Protein AF-M0DE76-F1 (afdb_monomer_lite)

Structure (mmCIF, N/CA/C/O backbone):
data_AF-M0DE76-F1
#
_entry.id   AF-M0DE76-F1
#
loop_
_atom_site.group_PDB
_atom_site.id
_atom_site.type_symbol
_atom_site.label_atom_id
_atom_site.label_alt_id
_atom_site.label_comp_id
_atom_site.label_asym_id
_atom_site.label_entity_id
_atom_site.label_seq_id
_atom_site.pdbx_PDB_ins_code
_atom_site.Cartn_x
_atom_site.Cartn_y
_atom_site.Cartn_z
_atom_site.occupancy
_atom_site.B_iso_or_equiv
_atom_site.auth_seq_id
_atom_site.auth_comp_id
_atom_site.auth_asym_id
_atom_site.auth_atom_id
_atom_site.pdbx_PDB_model_num
ATOM 1 N N . MET A 1 1 ? -19.483 -5.760 41.085 1.00 63.59 1 MET A N 1
ATOM 2 C CA . MET A 1 1 ? -19.647 -4.850 39.941 1.00 63.59 1 MET A CA 1
ATOM 3 C C . MET A 1 1 ? -20.083 -5.736 38.794 1.00 63.59 1 MET A C 1
ATOM 5 O O . MET A 1 1 ? -19.484 -6.796 38.648 1.00 63.59 1 MET A O 1
ATOM 9 N N . SER A 1 2 ? -21.190 -5.418 38.131 1.00 78.50 2 SER A N 1
ATOM 10 C CA . SER A 1 2 ? -21.625 -6.185 36.959 1.00 78.50 2 SER A CA 1
ATOM 11 C C . SER A 1 2 ? -20.796 -5.733 35.763 1.00 78.50 2 SER A C 1
ATOM 13 O O . SER A 1 2 ? -20.477 -4.549 35.675 1.00 78.50 2 SER A O 1
ATOM 15 N N . GLN A 1 3 ? -20.420 -6.664 34.893 1.00 85.94 3 GLN A N 1
ATOM 16 C CA . GLN A 1 3 ? -19.561 -6.396 33.743 1.00 85.94 3 GLN A CA 1
ATOM 17 C C . GLN A 1 3 ? -20.180 -7.007 32.491 1.00 85.94 3 GLN A C 1
ATOM 19 O O . GLN A 1 3 ? -20.765 -8.090 32.566 1.00 85.94 3 GLN A O 1
ATOM 24 N N . LEU A 1 4 ? -20.064 -6.292 31.374 1.00 88.44 4 LEU A N 1
ATOM 25 C CA . LEU A 1 4 ? -20.274 -6.830 30.036 1.00 88.44 4 LEU A CA 1
ATOM 26 C C . LEU A 1 4 ? -18.899 -7.205 29.480 1.00 88.44 4 LEU A C 1
ATOM 28 O O . LEU A 1 4 ? -17.972 -6.397 29.557 1.00 88.44 4 LEU A O 1
ATOM 32 N N . THR A 1 5 ? -18.775 -8.406 28.924 1.00 92.31 5 THR A N 1
ATOM 33 C CA . THR A 1 5 ? -17.553 -8.852 28.252 1.00 92.31 5 THR A CA 1
ATOM 34 C C . THR A 1 5 ? -17.901 -9.315 26.850 1.00 92.31 5 THR A C 1
ATOM 36 O O . THR A 1 5 ? -18.816 -10.120 26.678 1.00 92.31 5 THR A O 1
ATOM 39 N N . VAL A 1 6 ? -17.168 -8.799 25.872 1.00 92.44 6 VAL A N 1
ATOM 40 C CA . VAL A 1 6 ? -17.216 -9.218 24.471 1.00 92.44 6 VAL A CA 1
ATOM 41 C C . VAL A 1 6 ? -15.823 -9.704 24.101 1.00 92.44 6 VAL A C 1
ATOM 43 O O . VAL A 1 6 ? -14.844 -9.096 24.524 1.00 92.44 6 VAL A O 1
ATOM 46 N N . ALA A 1 7 ? -15.734 -10.797 23.353 1.00 93.31 7 ALA A N 1
ATOM 47 C CA . ALA A 1 7 ? -14.469 -11.343 22.883 1.00 93.31 7 ALA A CA 1
ATOM 48 C C . ALA A 1 7 ? -14.562 -11.669 21.390 1.00 93.31 7 ALA A C 1
ATOM 50 O O . ALA A 1 7 ? -15.626 -12.072 20.914 1.00 93.31 7 ALA A O 1
ATOM 51 N N . VAL A 1 8 ? -13.457 -11.485 20.672 1.00 93.81 8 VAL A N 1
ATOM 52 C CA . VAL A 1 8 ? -13.291 -11.882 19.270 1.00 93.81 8 VAL A CA 1
ATOM 53 C C . VAL A 1 8 ? -12.064 -12.780 19.179 1.00 93.81 8 VAL A C 1
ATOM 55 O O . VAL A 1 8 ? -11.014 -12.443 19.724 1.00 93.81 8 VAL A O 1
ATOM 58 N N . SER A 1 9 ? -12.211 -13.928 18.521 1.00 94.94 9 SER A N 1
ATOM 59 C CA . SER A 1 9 ? -11.120 -14.876 18.298 1.00 94.94 9 SER A CA 1
ATOM 60 C C . SER A 1 9 ? -10.177 -14.403 17.192 1.00 94.94 9 SER A C 1
ATOM 62 O O . SER A 1 9 ? -10.543 -13.564 16.367 1.00 94.94 9 SER A O 1
ATOM 64 N N . GLU A 1 10 ? -8.995 -15.011 17.121 1.00 94.38 10 GLU A N 1
ATOM 65 C CA . GLU A 1 10 ? -8.059 -14.834 16.002 1.00 94.38 10 GLU A CA 1
ATOM 66 C C . GLU A 1 10 ? -8.727 -15.053 14.632 1.00 94.38 10 GLU A C 1
ATOM 68 O O . GLU A 1 10 ? -8.583 -14.224 13.736 1.00 94.38 10 GLU A O 1
ATOM 73 N N . ASP A 1 11 ? -9.536 -16.109 14.488 1.00 94.44 11 ASP A N 1
ATOM 74 C CA . ASP A 1 11 ? -10.299 -16.375 13.258 1.00 94.44 11 ASP A CA 1
ATOM 75 C C . ASP A 1 11 ? -11.196 -15.185 12.868 1.00 94.44 11 ASP A C 1
ATOM 77 O O . ASP A 1 11 ? -11.223 -14.773 11.711 1.00 94.44 11 ASP A O 1
ATOM 81 N N . GLY A 1 12 ? -11.893 -14.585 13.841 1.00 91.94 12 GLY A N 1
ATOM 82 C CA . GLY A 1 12 ? -12.756 -13.429 13.593 1.00 91.94 12 GLY A CA 1
ATOM 83 C C . GLY A 1 12 ? -11.974 -12.175 13.195 1.00 91.94 12 GLY A C 1
ATOM 84 O O . GLY A 1 12 ? -12.477 -11.354 12.433 1.00 91.94 12 GLY A O 1
ATOM 85 N N . LEU A 1 13 ? -10.734 -12.023 13.668 1.00 91.75 13 LEU A N 1
ATOM 86 C CA . LEU A 1 13 ? -9.846 -10.944 13.228 1.00 91.75 13 LEU A CA 1
ATOM 87 C C . LEU A 1 13 ? -9.289 -11.190 11.826 1.00 91.75 13 LEU A C 1
ATOM 89 O O . LEU A 1 13 ? -9.173 -10.242 11.054 1.00 91.75 13 LEU A O 1
ATOM 93 N N . ASN A 1 14 ? -9.009 -12.440 11.462 1.00 93.81 14 ASN A N 1
ATOM 94 C CA . ASN A 1 14 ? -8.607 -12.786 10.099 1.00 93.81 14 ASN A CA 1
ATOM 95 C C . ASN A 1 14 ? -9.757 -12.586 9.092 1.00 93.81 14 ASN A C 1
ATOM 97 O O . ASN A 1 14 ? -9.517 -12.123 7.981 1.00 93.81 14 ASN A O 1
ATOM 101 N N . GLU A 1 15 ? -11.017 -12.809 9.486 1.00 91.75 15 GLU A N 1
ATOM 102 C CA . GLU A 1 15 ? -12.180 -12.414 8.670 1.00 91.75 15 GLU A CA 1
ATOM 103 C C . GLU A 1 15 ? -12.245 -10.887 8.460 1.00 91.75 15 GLU A C 1
ATOM 105 O O . GLU A 1 15 ? -12.588 -10.417 7.374 1.00 91.75 15 GLU A O 1
ATOM 110 N N . GLN A 1 16 ? -11.873 -10.094 9.472 1.00 88.38 16 GLN A N 1
ATOM 111 C CA . GLN A 1 16 ? -11.772 -8.634 9.340 1.00 88.38 16 GLN A CA 1
ATOM 112 C C . GLN A 1 16 ? -10.608 -8.218 8.436 1.00 88.38 16 GLN A C 1
ATOM 114 O O . GLN A 1 16 ? -10.772 -7.307 7.627 1.00 88.38 16 GLN A O 1
ATOM 119 N N . LEU A 1 17 ? -9.455 -8.889 8.529 1.00 91.44 17 LEU A N 1
ATOM 120 C CA . LEU A 1 17 ? -8.331 -8.677 7.615 1.00 91.44 17 LEU A CA 1
ATOM 121 C C . LEU A 1 17 ? -8.748 -8.952 6.164 1.00 91.44 17 LEU A C 1
ATOM 123 O O . LEU A 1 17 ? -8.480 -8.132 5.289 1.00 91.44 17 LEU A O 1
ATOM 127 N N . GLN A 1 18 ? -9.472 -10.044 5.913 1.00 91.75 18 GLN A N 1
ATOM 128 C CA . GLN A 1 18 ? -9.993 -10.340 4.581 1.00 91.75 18 GLN A CA 1
ATOM 129 C C . GLN A 1 18 ? -10.916 -9.218 4.077 1.00 91.75 18 GLN A C 1
ATOM 131 O O . GLN A 1 18 ? -10.821 -8.798 2.925 1.00 91.75 18 GLN A O 1
ATOM 136 N N . ALA A 1 19 ? -11.774 -8.673 4.944 1.00 88.31 19 ALA A N 1
ATOM 137 C CA . ALA A 1 19 ? -12.591 -7.521 4.582 1.00 88.31 19 ALA A CA 1
ATOM 138 C C . ALA A 1 19 ? -11.736 -6.282 4.251 1.00 88.31 19 ALA A C 1
ATOM 140 O O . ALA A 1 19 ? -12.080 -5.554 3.322 1.00 88.31 19 ALA A O 1
ATOM 141 N N . VAL A 1 20 ? -10.621 -6.037 4.953 1.00 87.94 20 VAL A N 1
ATOM 142 C CA . VAL A 1 20 ? -9.667 -4.970 4.585 1.00 87.94 20 VAL A CA 1
ATOM 143 C C . VAL A 1 20 ? -9.105 -5.218 3.187 1.00 87.94 20 VAL A C 1
ATOM 145 O O . VAL A 1 20 ? -9.151 -4.321 2.348 1.00 87.94 20 VAL A O 1
ATOM 148 N N . GLN A 1 21 ? -8.637 -6.433 2.907 1.00 91.25 21 GLN A N 1
ATOM 149 C CA . GLN A 1 21 ? -8.039 -6.795 1.617 1.00 91.25 21 GLN A CA 1
ATOM 150 C C . GLN A 1 21 ? -8.993 -6.594 0.445 1.00 91.25 21 GLN A C 1
ATOM 152 O O . GLN A 1 21 ? -8.608 -6.049 -0.585 1.00 91.25 21 GLN A O 1
ATOM 157 N N . GLU A 1 22 ? -10.258 -6.974 0.617 1.00 89.12 22 GLU A N 1
ATOM 158 C CA . GLU A 1 22 ? -11.284 -6.829 -0.416 1.00 89.12 22 GLU A CA 1
ATOM 159 C C . GLU A 1 22 ? -11.685 -5.364 -0.674 1.00 89.12 22 GLU A C 1
ATOM 161 O O . GLU A 1 22 ? -12.251 -5.064 -1.728 1.00 89.12 22 GLU A O 1
ATOM 166 N N . ASN A 1 23 ? -11.412 -4.452 0.268 1.00 85.19 23 ASN A N 1
ATOM 167 C CA . ASN A 1 23 ? -11.789 -3.037 0.172 1.00 85.19 23 ASN A CA 1
ATOM 168 C C . ASN A 1 23 ? -10.611 -2.094 -0.122 1.00 85.19 23 ASN A C 1
ATOM 170 O O . ASN A 1 23 ? -10.848 -0.958 -0.538 1.00 85.19 23 ASN A O 1
ATOM 174 N N . VAL A 1 24 ? -9.363 -2.537 0.056 1.00 83.75 24 VAL A N 1
ATOM 175 C CA . VAL A 1 24 ? -8.176 -1.766 -0.332 1.00 83.75 24 VAL A CA 1
ATOM 176 C C . VAL A 1 24 ? -7.942 -1.921 -1.830 1.00 83.75 24 VAL A C 1
ATOM 178 O O . VAL A 1 24 ? -7.468 -2.949 -2.309 1.00 83.75 24 VAL A O 1
ATOM 181 N N . ALA A 1 25 ? -8.248 -0.860 -2.568 1.00 81.19 25 ALA A N 1
ATOM 182 C CA . ALA A 1 25 ? -7.862 -0.700 -3.961 1.00 81.19 25 ALA A CA 1
ATOM 183 C C . ALA A 1 25 ? -7.353 0.728 -4.151 1.00 81.19 25 ALA A C 1
ATOM 185 O O . ALA A 1 25 ? -8.132 1.683 -4.097 1.00 81.19 25 ALA A O 1
ATOM 186 N N . VAL A 1 26 ? -6.041 0.871 -4.337 1.00 85.50 26 VAL A N 1
ATOM 187 C CA . VAL A 1 26 ? -5.404 2.176 -4.541 1.00 85.50 26 VAL A CA 1
ATOM 188 C C . VAL A 1 26 ? -4.953 2.272 -5.985 1.00 85.50 26 VAL A C 1
ATOM 190 O O . VAL A 1 26 ? -4.200 1.430 -6.462 1.00 85.50 26 VAL A O 1
ATOM 193 N N . GLU A 1 27 ? -5.403 3.310 -6.674 1.00 89.06 27 GLU A N 1
ATOM 194 C CA . GLU A 1 27 ? -4.916 3.662 -8.003 1.00 89.06 27 GLU A CA 1
ATOM 195 C C . GLU A 1 27 ? -4.052 4.916 -7.875 1.00 89.06 27 GLU A C 1
ATOM 197 O O . GLU A 1 27 ? -4.484 5.934 -7.327 1.00 89.06 27 GLU A O 1
ATOM 202 N N . ILE A 1 28 ? -2.817 4.828 -8.357 1.00 86.38 28 ILE A N 1
ATOM 203 C CA . ILE A 1 28 ? -1.834 5.905 -8.321 1.00 86.38 28 ILE A CA 1
ATOM 204 C C . ILE A 1 28 ? -1.387 6.152 -9.754 1.00 86.38 28 ILE A C 1
ATOM 206 O O . ILE A 1 28 ? -0.833 5.276 -10.413 1.00 86.38 28 ILE A O 1
ATOM 210 N N . GLU A 1 29 ? -1.621 7.362 -10.236 1.00 90.56 29 GLU A N 1
ATOM 211 C CA . GLU A 1 29 ? -1.189 7.795 -11.557 1.00 90.56 29 GLU A CA 1
ATOM 212 C C . GLU A 1 29 ? -0.432 9.111 -11.453 1.00 90.56 29 GLU A C 1
ATOM 214 O O . GLU A 1 29 ? -0.721 9.961 -10.604 1.00 90.56 29 GLU A O 1
ATOM 219 N N . GLY A 1 30 ? 0.537 9.292 -12.339 1.00 89.44 30 GLY A N 1
ATOM 220 C CA . GLY A 1 30 ? 1.350 10.490 -12.323 1.00 89.44 30 GLY A CA 1
ATOM 221 C C . GLY A 1 30 ? 2.278 10.595 -13.513 1.00 89.44 30 GLY A C 1
ATOM 222 O O . GLY A 1 30 ? 2.306 9.751 -14.411 1.00 89.44 30 GLY A O 1
ATOM 223 N N . THR A 1 31 ? 3.026 11.689 -13.520 1.00 89.69 31 THR A N 1
ATOM 224 C CA . THR A 1 31 ? 4.042 11.961 -14.529 1.00 89.69 31 THR A CA 1
ATOM 225 C C . THR A 1 31 ? 5.247 12.601 -13.868 1.00 89.69 31 THR A C 1
ATOM 227 O O . THR A 1 31 ? 5.083 13.576 -13.132 1.00 89.69 31 THR A O 1
ATOM 230 N N . PHE A 1 32 ? 6.438 12.127 -14.199 1.00 86.75 32 PHE A N 1
ATOM 231 C CA . PHE A 1 32 ? 7.701 12.750 -13.824 1.00 86.75 32 PHE A CA 1
ATOM 232 C C . PHE A 1 32 ? 8.638 12.770 -15.031 1.00 86.75 32 PHE A C 1
ATOM 234 O O . PHE A 1 32 ? 8.417 12.090 -16.032 1.00 86.75 32 PHE A O 1
ATOM 241 N N . GLY A 1 33 ? 9.675 13.590 -14.974 1.00 80.50 33 GLY A N 1
ATOM 242 C CA . GLY A 1 33 ? 10.629 13.697 -16.067 1.00 80.50 33 GLY A CA 1
ATOM 243 C C . GLY A 1 33 ? 11.636 14.799 -15.816 1.00 80.50 33 GLY A C 1
ATOM 244 O O . GLY A 1 33 ? 11.318 15.820 -15.200 1.00 80.50 33 GLY A O 1
ATOM 245 N N . GLU A 1 34 ? 12.844 14.593 -16.319 1.00 72.38 34 GLU A N 1
ATOM 246 C CA . GLU A 1 34 ? 13.904 15.586 -16.304 1.00 72.38 34 GLU A CA 1
ATOM 247 C C . GLU A 1 34 ? 14.633 15.585 -17.651 1.00 72.38 34 GLU A C 1
ATOM 249 O O . GLU A 1 34 ? 14.848 14.549 -18.279 1.00 72.38 34 GLU A O 1
ATOM 254 N N . GLY A 1 35 ? 14.996 16.776 -18.135 1.00 76.25 35 GLY A N 1
ATOM 255 C CA . GLY A 1 35 ? 15.774 16.914 -19.365 1.00 76.25 35 GLY A CA 1
ATOM 256 C C . GLY A 1 35 ? 15.068 16.371 -20.616 1.00 76.25 35 GLY A C 1
ATOM 257 O O . GLY A 1 35 ? 14.159 17.020 -21.129 1.00 76.25 35 GLY A O 1
ATOM 258 N N . GLY A 1 36 ? 15.574 15.246 -21.140 1.00 78.44 36 GLY A N 1
ATOM 259 C CA . GLY A 1 36 ? 15.209 14.631 -22.427 1.00 78.44 36 GLY A CA 1
ATOM 260 C C . GLY A 1 36 ? 14.288 13.413 -22.322 1.00 78.44 36 GLY A C 1
ATOM 261 O O . GLY A 1 36 ? 14.233 12.611 -23.255 1.00 78.44 36 GLY A O 1
ATOM 262 N N . PHE A 1 37 ? 13.595 13.227 -21.196 1.00 84.88 37 PHE A N 1
ATOM 263 C CA . PHE A 1 37 ? 12.578 12.188 -21.068 1.00 84.88 37 PHE A CA 1
ATOM 264 C C . PHE A 1 37 ? 11.366 12.637 -20.248 1.00 84.88 37 PHE A C 1
ATOM 266 O O . PHE A 1 37 ? 11.440 13.530 -19.405 1.00 84.88 37 PHE A O 1
ATOM 273 N N . GLU A 1 38 ? 10.245 11.966 -20.487 1.00 89.62 38 GLU A N 1
ATOM 274 C CA . GLU A 1 38 ? 9.011 12.057 -19.712 1.00 89.62 38 GLU A CA 1
ATOM 275 C C . GLU A 1 38 ? 8.518 10.634 -19.440 1.00 89.62 38 GLU A C 1
ATOM 277 O O . GLU A 1 38 ? 8.471 9.799 -20.347 1.00 89.62 38 GLU A O 1
ATOM 282 N N . VAL A 1 39 ? 8.148 10.356 -18.195 1.00 89.38 39 VAL A N 1
ATOM 283 C CA . VAL A 1 39 ? 7.540 9.096 -17.777 1.00 89.38 39 VAL A CA 1
ATOM 284 C C . VAL A 1 39 ? 6.154 9.382 -17.235 1.00 89.38 39 VAL A C 1
ATOM 286 O O . VAL A 1 39 ? 6.003 10.127 -16.270 1.00 89.38 39 VAL A O 1
ATOM 289 N N . ALA A 1 40 ? 5.144 8.763 -17.833 1.00 92.31 40 ALA A N 1
ATOM 290 C CA . ALA A 1 40 ? 3.829 8.632 -17.225 1.00 92.31 40 ALA A CA 1
ATOM 291 C C . ALA A 1 40 ? 3.711 7.250 -16.584 1.00 92.31 40 ALA A C 1
ATOM 293 O O . ALA A 1 40 ? 4.177 6.265 -17.157 1.00 92.31 40 ALA A O 1
ATOM 294 N N . TYR A 1 41 ? 3.089 7.167 -15.415 1.00 90.88 41 TYR A N 1
ATOM 295 C CA . TYR A 1 41 ? 2.905 5.908 -14.707 1.00 90.88 41 TYR A CA 1
ATOM 296 C C . TYR A 1 41 ? 1.459 5.706 -14.256 1.00 90.88 41 TYR A C 1
ATOM 298 O O . TYR A 1 41 ? 0.743 6.663 -13.966 1.00 90.88 41 TYR A O 1
ATOM 306 N N . GLU A 1 42 ? 1.055 4.440 -14.204 1.00 92.44 42 GLU A N 1
ATOM 307 C CA . GLU A 1 42 ? -0.230 3.955 -13.698 1.00 92.44 42 GLU A CA 1
ATOM 308 C C . GLU A 1 42 ? 0.061 2.714 -12.844 1.00 92.44 42 GLU A C 1
ATOM 310 O O . GLU A 1 42 ? 0.555 1.704 -13.357 1.00 92.44 42 GLU A O 1
ATOM 315 N N . LEU A 1 43 ? -0.215 2.812 -11.546 1.00 88.81 43 LEU A N 1
ATOM 316 C CA . LEU A 1 43 ? -0.028 1.759 -10.556 1.00 88.81 43 LEU A CA 1
ATOM 317 C C . LEU A 1 43 ? -1.368 1.449 -9.888 1.00 88.81 43 LEU A C 1
ATOM 319 O O . LEU A 1 43 ? -1.963 2.320 -9.256 1.00 88.81 43 LEU A O 1
ATOM 323 N N . GLY A 1 44 ? -1.831 0.211 -9.994 1.00 90.12 44 GLY A N 1
ATOM 324 C CA . GLY A 1 44 ? -2.884 -0.320 -9.136 1.00 90.12 44 GLY A CA 1
ATOM 325 C C . GLY A 1 44 ? -2.263 -1.094 -7.985 1.00 90.12 44 GLY A C 1
ATOM 326 O O . GLY A 1 44 ? -1.285 -1.808 -8.183 1.00 90.12 44 GLY A O 1
ATOM 327 N N . VAL A 1 45 ? -2.822 -0.963 -6.790 1.00 88.25 45 VAL A N 1
ATOM 328 C CA . VAL A 1 45 ? -2.407 -1.700 -5.597 1.00 88.25 45 VAL A CA 1
ATOM 329 C C . VAL A 1 45 ? -3.609 -2.433 -5.033 1.00 88.25 45 VAL A C 1
ATOM 331 O O . VAL A 1 45 ? -4.662 -1.832 -4.801 1.00 88.25 45 VAL A O 1
ATOM 334 N N . ARG A 1 46 ? -3.421 -3.723 -4.767 1.00 90.31 46 ARG A N 1
ATOM 335 C CA . ARG A 1 46 ? -4.343 -4.549 -3.989 1.00 90.31 46 ARG A CA 1
ATOM 336 C C . ARG A 1 46 ? -3.568 -5.328 -2.936 1.00 90.31 46 ARG A C 1
ATOM 338 O O . ARG A 1 46 ? -2.355 -5.492 -3.054 1.00 90.31 46 ARG A O 1
ATOM 345 N N . LEU A 1 47 ? -4.281 -5.813 -1.933 1.00 91.00 47 LEU A N 1
ATOM 346 C CA . LEU A 1 47 ? -3.705 -6.645 -0.886 1.00 91.00 47 LEU A CA 1
ATOM 347 C C . LEU A 1 47 ? -4.105 -8.098 -1.095 1.00 91.00 47 LEU A C 1
ATOM 349 O O . LEU A 1 47 ? -5.257 -8.375 -1.435 1.00 91.00 47 LEU A O 1
ATOM 353 N N . GLU A 1 48 ? -3.174 -9.009 -0.861 1.00 91.00 48 GLU A N 1
ATOM 354 C CA . GLU A 1 48 ? -3.405 -10.450 -0.890 1.00 91.00 48 GLU A CA 1
ATOM 355 C C . GLU A 1 48 ? -2.719 -11.132 0.297 1.00 91.00 48 GLU A C 1
ATOM 357 O O . GLU A 1 48 ? -1.916 -10.531 1.003 1.00 91.00 48 GLU A O 1
ATOM 362 N N . GLU A 1 49 ? -3.081 -12.393 0.524 1.00 92.19 49 GLU A N 1
ATOM 363 C CA . GLU A 1 49 ? -2.496 -13.249 1.565 1.00 92.19 49 GLU A CA 1
ATOM 364 C C . GLU A 1 49 ? -2.554 -12.632 2.968 1.00 92.19 49 GLU A C 1
ATOM 366 O O . GLU A 1 49 ? -3.585 -12.085 3.321 1.00 92.19 49 GLU A O 1
ATOM 371 N N . GLY A 1 50 ? -1.541 -12.778 3.811 1.00 91.88 50 GLY A N 1
ATOM 372 C CA . GLY A 1 50 ? -1.496 -12.171 5.136 1.00 91.88 50 GLY A CA 1
ATOM 373 C C . GLY A 1 50 ? -2.359 -12.819 6.216 1.00 91.88 50 GLY A C 1
ATOM 374 O O . GLY A 1 50 ? -3.442 -13.363 5.985 1.00 91.88 50 GLY A O 1
ATOM 375 N N . THR A 1 51 ? -1.865 -12.735 7.448 1.00 94.69 51 THR A N 1
ATOM 376 C CA . THR A 1 51 ? -2.560 -13.244 8.633 1.00 94.69 51 THR A CA 1
ATOM 377 C C . THR A 1 51 ? -2.352 -12.334 9.832 1.00 94.69 51 THR A C 1
ATOM 379 O O . THR A 1 51 ? -1.312 -11.694 9.975 1.00 94.69 51 THR A O 1
ATOM 382 N N . VAL A 1 52 ? -3.358 -12.274 10.704 1.00 93.88 52 VAL A N 1
ATOM 383 C CA . VAL A 1 52 ? -3.233 -11.672 12.033 1.00 93.88 52 VAL A CA 1
ATOM 384 C C . VAL A 1 52 ? -3.039 -12.788 13.053 1.00 93.88 52 VAL A C 1
ATOM 386 O O . VAL A 1 52 ? -3.930 -13.624 13.211 1.00 93.88 52 VAL A O 1
ATOM 389 N N . GLU A 1 53 ? -1.914 -12.770 13.769 1.00 95.38 53 GLU A N 1
ATOM 390 C CA . GLU A 1 53 ? -1.651 -13.640 14.919 1.00 95.38 53 GLU A CA 1
ATOM 391 C C . GLU A 1 53 ? -1.809 -12.855 16.228 1.00 95.38 53 GLU A C 1
ATOM 393 O O . GLU A 1 53 ? -1.266 -11.757 16.419 1.00 95.38 53 GLU A O 1
ATOM 398 N N . LEU A 1 54 ? -2.551 -13.436 17.166 1.00 93.94 54 LEU A N 1
ATOM 399 C CA . LEU A 1 54 ? -2.740 -12.882 18.495 1.00 93.94 54 LEU A CA 1
ATOM 400 C C . LEU A 1 54 ? -1.537 -13.166 19.395 1.00 93.94 54 LEU A C 1
ATOM 402 O O . LEU A 1 54 ? -1.069 -14.295 19.564 1.00 93.94 54 LEU A O 1
ATOM 406 N N . ARG A 1 55 ? -1.039 -12.113 20.041 1.00 93.62 55 ARG A N 1
ATOM 407 C CA . ARG A 1 55 ? 0.000 -12.196 21.066 1.00 93.62 55 ARG A CA 1
ATOM 408 C C . ARG A 1 55 ? -0.484 -11.517 22.339 1.00 93.62 55 ARG A C 1
ATOM 410 O O . ARG A 1 55 ? -1.255 -10.563 22.280 1.00 93.62 55 ARG A O 1
ATOM 417 N N . PRO A 1 56 ? 0.066 -11.893 23.505 1.00 92.88 56 PRO A N 1
ATOM 418 C CA . PRO A 1 56 ? -0.145 -11.114 24.714 1.00 92.88 56 PRO A CA 1
ATOM 419 C C . PRO A 1 56 ? 0.176 -9.629 24.471 1.00 92.88 56 PRO A C 1
ATOM 421 O O . PRO A 1 56 ? 1.305 -9.286 24.104 1.00 92.88 56 PRO A O 1
ATOM 424 N N . ASP A 1 57 ? -0.838 -8.786 24.674 1.00 88.38 57 ASP A N 1
ATOM 425 C CA . ASP A 1 57 ? -0.834 -7.323 24.538 1.00 88.38 57 ASP A CA 1
ATOM 426 C C . ASP A 1 57 ? -0.724 -6.737 23.110 1.00 88.38 57 ASP A C 1
ATOM 428 O O . ASP A 1 57 ? -0.650 -5.512 22.983 1.00 88.38 57 ASP A O 1
ATOM 432 N N . ARG A 1 58 ? -0.704 -7.543 22.035 1.00 89.25 58 ARG A N 1
ATOM 433 C CA . ARG A 1 58 ? -0.575 -7.026 20.654 1.00 89.25 58 ARG A CA 1
ATOM 434 C C . ARG A 1 58 ? -1.073 -7.996 19.580 1.00 89.25 58 ARG A C 1
ATOM 436 O O . ARG A 1 58 ? -1.341 -9.158 19.859 1.00 89.25 58 ARG A O 1
ATOM 443 N N . PHE A 1 59 ? -1.092 -7.521 18.342 1.00 92.44 59 PHE A N 1
ATOM 444 C CA . PHE A 1 59 ? -1.323 -8.340 17.156 1.00 92.44 59 PHE A CA 1
ATOM 445 C C . PHE A 1 59 ? -0.090 -8.256 16.263 1.00 92.44 59 PHE A C 1
ATOM 447 O O . PHE A 1 59 ? 0.464 -7.167 16.090 1.00 92.44 59 PHE A O 1
ATOM 454 N N . ASP A 1 60 ? 0.317 -9.387 15.709 1.00 94.25 60 ASP A N 1
ATOM 455 C CA . ASP A 1 60 ? 1.335 -9.448 14.669 1.00 94.25 60 ASP A CA 1
ATOM 456 C C . ASP A 1 60 ? 0.579 -9.635 13.330 1.00 94.25 60 ASP A C 1
ATOM 458 O O . ASP A 1 60 ? -0.262 -10.524 13.215 1.00 94.25 60 ASP A O 1
ATOM 462 N N . LEU A 1 61 ? 0.780 -8.731 12.368 1.00 93.69 61 LEU A N 1
ATOM 463 C CA . LEU A 1 61 ? 0.326 -8.875 10.983 1.00 93.69 61 LEU A CA 1
ATOM 464 C C . LEU A 1 61 ? 1.528 -9.347 10.177 1.00 93.69 61 LEU A C 1
ATOM 466 O O . LEU A 1 61 ? 2.480 -8.581 10.014 1.00 93.69 61 LEU A O 1
ATOM 470 N N . ASP A 1 62 ? 1.455 -10.574 9.684 1.00 91.62 62 ASP A N 1
ATOM 471 C CA . ASP A 1 62 ? 2.540 -11.232 8.964 1.00 91.62 62 ASP A CA 1
ATOM 472 C C . ASP A 1 62 ? 2.103 -11.570 7.533 1.00 91.62 62 ASP A C 1
ATOM 474 O O . ASP A 1 62 ? 0.926 -11.862 7.301 1.00 91.62 62 ASP A O 1
ATOM 478 N N . GLU A 1 63 ? 3.062 -11.568 6.599 1.00 86.50 63 GLU A N 1
ATOM 479 C CA . GLU A 1 63 ? 2.917 -12.060 5.217 1.00 86.50 63 GLU A CA 1
ATOM 480 C C . GLU A 1 63 ? 1.814 -11.353 4.398 1.00 86.50 63 GLU A C 1
ATOM 482 O O . GLU A 1 63 ? 1.183 -11.973 3.543 1.00 86.50 63 GLU A O 1
ATOM 487 N N . LEU A 1 64 ? 1.512 -10.072 4.671 1.00 92.12 64 LEU A N 1
ATOM 488 C CA . LEU A 1 64 ? 0.534 -9.331 3.868 1.00 92.12 64 LEU A CA 1
ATOM 489 C C . LEU A 1 64 ? 1.173 -8.889 2.551 1.00 92.12 64 LEU A C 1
ATOM 491 O O . LEU A 1 64 ? 1.958 -7.936 2.521 1.00 92.12 64 LEU A O 1
ATOM 495 N N . ASP A 1 65 ? 0.776 -9.534 1.463 1.00 90.81 65 ASP A N 1
ATOM 496 C CA . ASP A 1 65 ? 1.266 -9.214 0.134 1.00 90.81 65 ASP A CA 1
ATOM 497 C C . ASP A 1 65 ? 0.598 -7.949 -0.397 1.00 90.81 65 ASP A C 1
ATOM 499 O O . ASP A 1 65 ? -0.625 -7.783 -0.411 1.00 90.81 65 ASP A O 1
ATOM 503 N N . VAL A 1 66 ? 1.426 -7.048 -0.902 1.00 88.81 66 VAL A N 1
ATOM 504 C CA . VAL A 1 66 ? 1.026 -5.875 -1.662 1.00 88.81 66 VAL A CA 1
ATOM 505 C C . VAL A 1 66 ? 1.303 -6.177 -3.122 1.00 88.81 66 VAL A C 1
ATOM 507 O O . VAL A 1 66 ? 2.448 -6.151 -3.584 1.00 88.81 66 VAL A O 1
ATOM 510 N N . VAL A 1 67 ? 0.234 -6.451 -3.861 1.00 88.50 67 VAL A N 1
ATOM 511 C CA . VAL A 1 67 ? 0.334 -6.806 -5.270 1.00 88.50 67 VAL A CA 1
ATOM 512 C C . VAL A 1 67 ? 0.029 -5.594 -6.126 1.00 88.50 67 VAL A C 1
ATOM 514 O O . VAL A 1 67 ? -1.037 -4.977 -6.019 1.00 88.50 67 VAL A O 1
ATOM 517 N N . TYR A 1 68 ? 0.961 -5.291 -7.025 1.00 86.88 68 TYR A N 1
ATOM 518 C CA . TYR A 1 68 ? 0.839 -4.170 -7.937 1.00 86.88 68 TYR A CA 1
ATOM 519 C C . TYR A 1 68 ? 0.292 -4.643 -9.291 1.00 86.88 68 TYR A C 1
ATOM 521 O O . TYR A 1 68 ? 0.934 -5.420 -10.006 1.00 86.88 68 TYR A O 1
ATOM 529 N N . ASP A 1 69 ? -0.914 -4.198 -9.641 1.00 87.69 69 ASP A N 1
ATOM 530 C CA . ASP A 1 69 ? -1.569 -4.480 -10.922 1.00 87.69 69 ASP A CA 1
ATOM 531 C C . ASP A 1 69 ? -2.679 -3.442 -11.222 1.00 87.69 69 ASP A C 1
ATOM 533 O O . ASP A 1 69 ? -3.641 -3.357 -10.455 1.00 87.69 69 ASP A O 1
ATOM 537 N N . PRO A 1 70 ? -2.601 -2.663 -12.324 1.00 90.56 70 PRO A N 1
ATOM 538 C CA . PRO A 1 70 ? -1.520 -2.642 -13.314 1.00 90.56 70 PRO A CA 1
ATOM 539 C C . PRO A 1 70 ? -0.233 -2.008 -12.773 1.00 90.56 70 PRO A C 1
ATOM 541 O O . PRO A 1 70 ? -0.272 -1.219 -11.839 1.00 90.56 70 PRO A O 1
ATOM 544 N N . VAL A 1 71 ? 0.909 -2.311 -13.398 1.00 89.31 71 VAL A N 1
ATOM 545 C CA . VAL A 1 71 ? 2.155 -1.540 -13.242 1.00 89.31 71 VAL A CA 1
ATOM 546 C C . VAL A 1 71 ? 2.615 -1.122 -14.621 1.00 89.31 71 VAL A C 1
ATOM 548 O O . VAL A 1 71 ? 3.236 -1.905 -15.342 1.00 89.31 71 VAL A O 1
ATOM 551 N N . ARG A 1 72 ? 2.270 0.097 -15.023 1.00 92.12 72 ARG A N 1
ATOM 552 C CA . ARG A 1 72 ? 2.590 0.606 -16.354 1.00 92.12 72 ARG A CA 1
ATOM 553 C C . ARG A 1 72 ? 3.421 1.862 -16.272 1.00 92.12 72 ARG A C 1
ATOM 555 O O . ARG A 1 72 ? 3.068 2.795 -15.563 1.00 92.12 72 ARG A O 1
ATOM 562 N N . PHE A 1 73 ? 4.464 1.892 -17.088 1.00 89.81 73 PHE A N 1
ATOM 563 C CA . PHE A 1 73 ? 5.275 3.073 -17.332 1.00 89.81 73 PHE A CA 1
ATOM 564 C C . PHE A 1 73 ? 5.274 3.367 -18.828 1.00 89.81 73 PHE A C 1
ATOM 566 O O . PHE A 1 73 ? 5.780 2.578 -19.625 1.00 89.81 73 PHE A O 1
ATOM 573 N N . GLU A 1 74 ? 4.699 4.492 -19.229 1.00 92.31 74 GLU A N 1
ATOM 574 C CA . GLU A 1 74 ? 4.877 5.037 -20.567 1.00 92.31 74 GLU A CA 1
ATOM 575 C C . GLU A 1 74 ? 6.088 5.965 -20.547 1.00 92.31 74 GLU A C 1
ATOM 577 O O . GLU A 1 74 ? 6.041 7.045 -19.964 1.00 92.31 74 GLU A O 1
ATOM 582 N N . VAL A 1 75 ? 7.169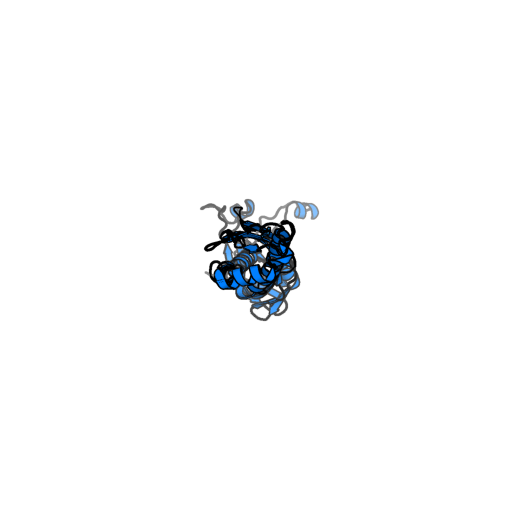 5.541 -21.195 1.00 88.75 75 VAL A N 1
ATOM 583 C CA . VAL A 1 75 ? 8.411 6.309 -21.264 1.00 88.75 75 VAL A CA 1
ATOM 584 C C . VAL A 1 75 ? 8.519 6.945 -22.640 1.00 88.75 75 VAL A C 1
ATOM 586 O O . VAL A 1 75 ? 8.348 6.275 -23.664 1.00 88.75 75 VAL A O 1
ATOM 589 N N . ARG A 1 76 ? 8.798 8.245 -22.662 1.00 89.38 76 ARG A N 1
ATOM 590 C CA . ARG A 1 76 ? 9.001 9.053 -23.863 1.00 89.38 76 ARG A CA 1
ATOM 591 C C . ARG A 1 76 ? 10.373 9.705 -23.788 1.00 89.38 76 ARG A C 1
ATOM 593 O O . ARG A 1 76 ? 10.697 10.301 -22.768 1.00 89.38 76 ARG A O 1
ATOM 600 N N . PHE A 1 77 ? 11.152 9.614 -24.858 1.00 85.38 77 PHE A N 1
ATOM 601 C CA . PHE A 1 77 ? 12.448 10.281 -24.972 1.00 85.38 77 PHE A CA 1
ATOM 602 C C . PHE A 1 77 ? 12.421 11.323 -26.086 1.00 85.38 77 PHE A C 1
ATOM 604 O O . PHE A 1 77 ? 11.912 11.045 -27.172 1.00 85.38 77 PHE A O 1
ATOM 611 N N . ASP A 1 78 ? 13.014 12.478 -25.808 1.00 85.62 78 ASP A N 1
ATOM 612 C CA . ASP A 1 78 ? 13.350 13.541 -26.755 1.00 85.62 78 ASP A CA 1
ATOM 613 C C . ASP A 1 78 ? 14.883 13.636 -26.799 1.00 85.62 78 ASP A C 1
ATOM 615 O O . ASP A 1 78 ? 15.545 14.144 -25.885 1.00 85.62 78 ASP A O 1
ATOM 619 N N . ILE A 1 79 ? 15.460 13.011 -27.821 1.00 81.81 79 ILE A N 1
ATOM 620 C CA . ILE A 1 79 ? 16.892 12.804 -27.994 1.00 81.81 79 ILE A CA 1
ATOM 621 C C . ILE A 1 79 ? 17.367 13.704 -29.135 1.00 81.81 79 ILE A C 1
ATOM 623 O O . ILE A 1 79 ? 16.839 13.644 -30.241 1.00 81.81 79 ILE A O 1
ATOM 627 N N . PRO A 1 80 ? 18.454 14.472 -28.950 1.00 80.00 80 PRO A N 1
ATOM 628 C CA . PRO A 1 80 ? 19.027 15.241 -30.044 1.00 80.00 80 PRO A CA 1
ATOM 629 C C . PRO A 1 80 ? 19.356 14.378 -31.272 1.00 80.00 80 PRO A C 1
ATOM 631 O O . PRO A 1 80 ? 20.041 13.361 -31.156 1.00 80.00 80 PRO A O 1
ATOM 634 N N . GLU A 1 81 ? 18.937 14.847 -32.450 1.00 85.94 81 GLU A N 1
ATOM 635 C CA . GLU A 1 81 ? 19.159 14.190 -33.742 1.00 85.94 81 GLU A CA 1
ATOM 636 C C . GLU A 1 81 ? 20.624 13.743 -33.923 1.00 85.94 81 GLU A C 1
ATOM 638 O O . GLU A 1 81 ? 21.568 14.542 -33.846 1.00 85.94 81 GLU A O 1
ATOM 643 N N . LEU A 1 82 ? 20.822 12.452 -34.212 1.00 81.25 82 LEU A N 1
ATOM 644 C CA . LEU A 1 82 ? 22.146 11.861 -34.411 1.00 81.25 82 LEU A CA 1
ATOM 645 C C . LEU A 1 82 ? 22.374 11.492 -35.868 1.00 81.25 82 LEU A C 1
ATOM 647 O O . LEU A 1 82 ? 21.825 10.513 -36.367 1.00 81.25 82 LEU A O 1
ATOM 651 N N . CYS A 1 83 ? 23.273 12.222 -36.530 1.00 83.56 83 CYS A N 1
ATOM 652 C CA . CYS A 1 83 ? 23.607 11.986 -37.928 1.00 83.56 83 CYS A CA 1
ATOM 653 C C . CYS A 1 83 ? 25.031 11.463 -38.144 1.00 83.56 83 CYS A C 1
ATOM 655 O O . CYS A 1 83 ? 26.010 12.030 -37.652 1.00 83.56 83 CYS A O 1
ATOM 657 N N . THR A 1 84 ? 25.179 10.450 -38.998 1.00 78.44 84 THR A N 1
ATOM 658 C CA . THR A 1 84 ? 26.493 10.053 -39.512 1.00 78.44 84 THR A CA 1
ATOM 659 C C . THR A 1 84 ? 27.012 11.068 -40.533 1.00 78.44 84 THR A C 1
ATOM 661 O O . THR A 1 84 ? 26.249 11.596 -41.346 1.00 78.44 84 THR A O 1
ATOM 664 N N . PRO A 1 85 ? 28.324 11.355 -40.551 1.00 75.25 85 PRO A N 1
ATOM 665 C CA . PRO A 1 85 ? 28.887 12.216 -41.578 1.00 75.25 85 PRO A CA 1
ATOM 666 C C . PRO A 1 85 ? 28.774 11.540 -42.949 1.00 75.25 85 PRO A C 1
ATOM 668 O O . PRO A 1 85 ? 29.095 10.362 -43.103 1.00 75.25 85 PRO A O 1
ATOM 671 N N . SER A 1 86 ? 28.395 12.296 -43.981 1.00 78.12 86 SER A N 1
ATOM 672 C CA . SER A 1 86 ? 28.454 11.797 -45.356 1.00 78.12 86 SER A CA 1
ATOM 673 C C . SER A 1 86 ? 29.916 11.591 -45.770 1.00 78.12 86 SER A C 1
ATOM 675 O O . SER A 1 86 ? 30.692 12.552 -45.807 1.00 78.12 86 SER A O 1
ATOM 677 N N . VAL A 1 87 ? 30.303 10.360 -46.109 1.00 74.88 87 VAL A N 1
ATOM 678 C CA . VAL A 1 87 ? 31.671 10.038 -46.545 1.00 74.88 87 VAL A CA 1
ATOM 679 C C . VAL A 1 87 ? 31.667 9.639 -48.014 1.00 74.88 87 VAL A C 1
ATOM 681 O O . VAL A 1 87 ? 31.012 8.675 -48.405 1.00 74.88 87 VAL A O 1
ATOM 684 N N . CYS A 1 88 ? 32.440 10.351 -48.833 1.00 77.19 88 CYS A N 1
ATOM 685 C CA . CYS A 1 88 ? 32.644 10.011 -50.238 1.00 77.19 88 CYS A CA 1
ATOM 686 C C . CYS A 1 88 ? 33.941 9.222 -50.418 1.00 77.19 88 CYS A C 1
ATOM 688 O O . CYS A 1 88 ? 35.024 9.689 -50.064 1.00 77.19 88 CYS A O 1
ATOM 690 N N . ILE A 1 89 ? 33.830 8.015 -50.975 1.00 72.00 89 ILE A N 1
ATOM 691 C CA . ILE A 1 89 ? 34.975 7.169 -51.305 1.00 72.00 89 ILE A CA 1
ATOM 692 C C . ILE A 1 89 ? 35.403 7.494 -52.744 1.00 72.00 89 ILE A C 1
ATOM 694 O O . ILE A 1 89 ? 34.590 7.351 -53.668 1.00 72.00 89 ILE A O 1
ATOM 698 N N . PRO A 1 90 ? 36.668 7.906 -52.970 1.00 70.81 90 PRO A N 1
ATOM 699 C CA . PRO A 1 90 ? 37.201 8.086 -54.313 1.00 70.81 90 PRO A CA 1
ATOM 700 C C . PRO A 1 90 ? 37.132 6.761 -55.071 1.00 70.81 90 PRO A C 1
ATOM 702 O O . PRO A 1 90 ? 37.677 5.750 -54.623 1.00 70.81 90 PRO A O 1
ATOM 705 N N . GLY A 1 91 ? 36.450 6.745 -56.213 1.00 67.31 91 GLY A N 1
ATOM 706 C CA . GLY A 1 91 ? 36.247 5.510 -56.955 1.00 67.31 91 GLY A CA 1
ATOM 707 C C . GLY A 1 91 ? 37.549 4.960 -57.547 1.00 67.31 91 GLY A C 1
ATOM 708 O O . GLY A 1 91 ? 38.357 5.675 -58.146 1.00 67.31 91 GLY A O 1
ATOM 709 N N . PHE A 1 92 ? 37.759 3.654 -57.389 1.00 58.22 92 PHE A N 1
ATOM 710 C CA . PHE A 1 92 ? 38.864 2.940 -58.022 1.00 58.22 92 PHE A CA 1
ATOM 711 C C . PHE A 1 92 ? 38.482 2.582 -59.472 1.00 58.22 92 PHE A C 1
ATOM 713 O O . PHE A 1 92 ? 37.382 2.099 -59.725 1.00 58.22 92 PHE A O 1
ATOM 720 N N . LEU A 1 93 ? 39.398 2.807 -60.426 1.00 52.12 93 LEU A N 1
ATOM 721 C CA . LEU A 1 93 ? 39.242 2.548 -61.876 1.00 52.12 93 LEU A CA 1
ATOM 722 C C . LEU A 1 93 ? 38.255 3.451 -62.650 1.00 52.12 93 LEU A C 1
ATOM 724 O O . LEU A 1 93 ? 37.692 3.030 -63.658 1.00 52.12 93 LEU A O 1
ATOM 728 N N . GLY A 1 94 ? 38.090 4.717 -62.255 1.00 57.00 94 GLY A N 1
ATOM 729 C CA . GLY A 1 94 ? 37.370 5.712 -63.072 1.00 57.00 94 GLY A CA 1
ATOM 730 C C . GLY A 1 94 ? 35.843 5.580 -63.058 1.00 57.00 94 GLY A C 1
ATOM 731 O O . GLY A 1 94 ? 35.159 6.258 -63.823 1.00 57.00 94 GLY A O 1
ATOM 732 N N . LEU A 1 95 ? 35.312 4.738 -62.176 1.00 60.06 95 LEU A N 1
ATOM 733 C CA . LEU A 1 95 ? 33.937 4.828 -61.699 1.00 60.06 95 LEU A CA 1
ATOM 734 C C . LEU A 1 95 ? 33.923 5.999 -60.706 1.00 60.06 95 LEU A C 1
ATOM 736 O O . LEU A 1 95 ? 34.821 6.062 -59.878 1.00 60.06 95 LEU A O 1
ATOM 740 N N . GLY A 1 96 ? 33.024 6.974 -60.846 1.00 68.38 96 GLY A N 1
ATOM 741 C CA . GLY A 1 96 ? 33.051 8.224 -60.068 1.00 68.38 96 GLY A CA 1
ATOM 742 C C . GLY A 1 96 ? 33.021 8.047 -58.540 1.00 68.38 96 GLY A C 1
ATOM 743 O O . GLY A 1 96 ? 32.930 6.938 -58.016 1.00 68.38 96 GLY A O 1
ATOM 744 N N . GLU A 1 97 ? 33.105 9.160 -57.812 1.00 78.38 97 GLU A N 1
ATOM 745 C CA . GLU A 1 97 ? 32.992 9.155 -56.348 1.00 78.38 97 GLU A CA 1
ATOM 746 C C . GLU A 1 97 ? 31.661 8.530 -55.914 1.00 78.38 97 GLU A C 1
ATOM 748 O O . GLU A 1 97 ? 30.599 8.869 -56.438 1.00 78.38 97 GLU A O 1
ATOM 753 N N . THR A 1 98 ? 31.726 7.588 -54.972 1.00 73.56 98 THR A N 1
ATOM 754 C CA . THR A 1 98 ? 30.539 6.985 -54.358 1.00 73.56 98 THR A CA 1
ATOM 755 C C . THR A 1 98 ? 30.432 7.522 -52.943 1.00 73.56 98 THR A C 1
ATOM 757 O O . THR A 1 98 ? 31.326 7.288 -52.131 1.00 73.56 98 THR A O 1
ATOM 760 N N . CYS A 1 99 ? 29.365 8.261 -52.658 1.00 76.56 99 CYS A N 1
ATOM 761 C CA . CYS A 1 99 ? 29.106 8.786 -51.325 1.00 76.56 99 CYS A CA 1
ATOM 762 C C . CYS A 1 99 ? 28.184 7.848 -50.557 1.00 76.56 99 CYS A C 1
ATOM 764 O O . CYS A 1 99 ? 27.152 7.419 -51.075 1.00 76.56 99 CYS A O 1
ATOM 766 N N . LEU A 1 100 ? 28.571 7.543 -49.323 1.00 73.75 100 LEU A N 1
ATOM 767 C CA . LEU A 1 100 ? 27.677 6.948 -48.347 1.00 73.75 100 LEU A CA 1
ATOM 768 C C . LEU A 1 100 ? 26.675 8.030 -47.912 1.00 73.75 100 LEU A C 1
ATOM 770 O O . LEU A 1 100 ? 27.106 9.150 -47.606 1.00 73.75 100 LEU A O 1
ATOM 774 N N . PRO A 1 101 ? 25.361 7.743 -47.948 1.00 76.19 101 PRO A N 1
ATOM 775 C CA . PRO A 1 101 ? 24.352 8.700 -47.519 1.00 76.19 101 PRO A CA 1
ATOM 776 C C . PRO A 1 101 ? 24.516 9.010 -46.027 1.00 76.19 101 PRO A C 1
ATOM 778 O O . PRO A 1 101 ? 24.912 8.141 -45.251 1.00 76.19 101 PRO A O 1
ATOM 781 N N . GLN A 1 102 ? 24.209 10.251 -45.648 1.00 83.56 102 GLN A N 1
ATOM 782 C CA . GLN A 1 102 ? 24.016 10.622 -44.249 1.00 83.56 102 GLN A CA 1
ATOM 783 C C . GLN A 1 102 ? 22.813 9.847 -43.710 1.00 83.56 102 GLN A C 1
ATOM 785 O O . GLN A 1 102 ? 21.776 9.772 -44.370 1.00 83.56 102 GLN A O 1
ATOM 790 N N . ILE A 1 103 ? 22.983 9.256 -42.535 1.00 80.56 103 ILE A N 1
ATOM 791 C CA . ILE A 1 103 ? 21.934 8.544 -41.810 1.00 80.56 103 ILE A CA 1
ATOM 792 C C . ILE A 1 103 ? 21.688 9.342 -40.544 1.00 80.56 103 ILE A C 1
ATOM 794 O O . ILE A 1 103 ? 22.637 9.503 -39.779 1.00 80.56 103 ILE A O 1
ATOM 798 N N . CYS A 1 104 ? 20.468 9.835 -40.358 1.00 84.19 104 CYS A N 1
ATOM 799 C CA . CYS A 1 104 ? 20.039 10.517 -39.145 1.00 84.19 104 CYS A CA 1
ATOM 800 C C . CYS A 1 104 ? 19.076 9.612 -38.369 1.00 84.19 104 CYS A C 1
ATOM 802 O O . CYS A 1 104 ? 18.289 8.878 -38.967 1.00 84.19 104 CYS A O 1
ATOM 804 N N . LEU A 1 105 ? 19.221 9.606 -37.050 1.00 82.56 105 LEU A N 1
ATOM 805 C CA . LEU A 1 105 ? 18.345 8.952 -36.083 1.00 82.56 105 LEU A CA 1
ATOM 806 C C . LEU A 1 105 ? 17.708 10.043 -35.222 1.00 82.56 105 LEU A C 1
ATOM 808 O O . LEU A 1 105 ? 18.329 11.095 -35.055 1.00 82.56 105 LEU A O 1
ATOM 812 N N . PHE A 1 106 ? 16.542 9.751 -34.641 1.00 85.25 106 PHE A N 1
ATOM 813 C CA . PHE A 1 106 ? 15.845 10.659 -33.721 1.00 85.25 106 PHE A CA 1
ATOM 814 C C . PHE A 1 106 ? 15.436 11.975 -34.419 1.00 85.25 106 PHE A C 1
ATOM 816 O O . PHE A 1 106 ? 15.953 13.055 -34.152 1.00 85.25 106 PHE A O 1
ATOM 823 N N . GLU A 1 107 ? 14.569 11.849 -35.433 1.00 82.88 107 GLU A N 1
ATOM 824 C CA . GLU A 1 107 ? 14.042 12.982 -36.214 1.00 82.88 107 GLU A CA 1
ATOM 825 C C . GLU A 1 107 ? 12.592 13.359 -35.810 1.00 82.88 107 GLU A C 1
ATOM 827 O O . GLU A 1 107 ? 11.951 14.157 -36.504 1.00 82.88 107 GLU A O 1
ATOM 832 N N . THR A 1 108 ? 12.021 12.762 -34.754 1.00 77.00 108 THR A N 1
ATOM 833 C CA . THR A 1 108 ? 10.587 12.871 -34.398 1.00 77.00 108 THR A CA 1
ATOM 834 C C . THR A 1 108 ? 10.394 13.253 -32.934 1.00 77.00 108 THR A C 1
ATOM 836 O O . THR A 1 108 ? 11.211 12.899 -32.124 1.00 77.00 108 THR A O 1
ATOM 839 N N . ASP A 1 109 ? 9.297 13.909 -32.554 1.00 74.62 109 ASP A N 1
ATOM 840 C CA . ASP A 1 109 ? 9.056 14.293 -31.148 1.00 74.62 109 ASP A CA 1
ATOM 841 C C . ASP A 1 109 ? 7.736 13.669 -30.625 1.00 74.62 109 ASP A C 1
ATOM 843 O O . ASP A 1 109 ? 6.669 13.993 -31.173 1.00 74.62 109 ASP A O 1
ATOM 847 N N . PRO A 1 110 ? 7.765 12.751 -29.633 1.00 75.00 110 PRO A N 1
ATOM 848 C CA . PRO A 1 110 ? 8.967 12.156 -29.039 1.00 75.00 110 PRO A CA 1
ATOM 849 C C . PRO A 1 110 ? 9.690 11.227 -30.028 1.00 75.00 110 PRO A C 1
ATOM 851 O O . PRO A 1 110 ? 9.072 10.636 -30.922 1.00 75.00 110 PRO A O 1
ATOM 854 N N . ASP A 1 111 ? 10.999 11.070 -29.854 1.00 82.06 111 ASP A N 1
ATOM 855 C CA . ASP A 1 111 ? 11.848 10.235 -30.710 1.00 82.06 111 ASP A CA 1
ATOM 856 C C . ASP A 1 111 ? 11.605 8.753 -30.482 1.00 82.06 111 ASP A C 1
ATOM 858 O O . ASP A 1 111 ? 11.613 7.942 -31.412 1.00 82.06 111 ASP A O 1
ATOM 862 N N . LEU A 1 112 ? 11.382 8.407 -29.218 1.00 83.25 112 LEU A N 1
ATOM 863 C CA . LEU A 1 112 ? 11.083 7.065 -28.761 1.00 83.25 112 LEU A CA 1
ATOM 864 C C . LEU A 1 112 ? 9.936 7.138 -27.765 1.00 83.25 112 LEU A C 1
ATOM 866 O O . LEU A 1 112 ? 9.936 7.967 -26.861 1.00 83.25 112 LEU A O 1
ATOM 870 N N . SER A 1 113 ? 8.962 6.248 -27.921 1.00 87.31 113 SER A N 1
ATOM 871 C CA . SER A 1 113 ? 7.880 6.076 -26.959 1.00 87.31 113 SER A CA 1
ATOM 872 C C . SER A 1 113 ? 7.497 4.610 -26.885 1.00 87.31 113 SER A C 1
ATOM 874 O O . SER A 1 113 ? 7.289 3.957 -27.911 1.00 87.31 113 SER A O 1
ATOM 876 N N . PHE A 1 114 ? 7.418 4.084 -25.670 1.00 86.12 114 PHE A N 1
ATOM 877 C CA . PHE A 1 114 ? 6.961 2.725 -25.430 1.00 86.12 114 PHE A CA 1
ATOM 878 C C . PHE A 1 114 ? 6.370 2.591 -24.032 1.00 86.12 114 PHE A C 1
ATOM 880 O O . PHE A 1 114 ? 6.636 3.384 -23.132 1.00 86.12 114 PHE A O 1
ATOM 887 N N . VAL A 1 115 ? 5.567 1.543 -23.870 1.00 90.62 115 VAL A N 1
ATOM 888 C CA . VAL A 1 115 ? 4.963 1.170 -22.594 1.00 90.62 115 VAL A CA 1
ATOM 889 C C . VAL A 1 115 ? 5.712 -0.035 -22.041 1.00 90.62 115 VAL A C 1
ATOM 891 O O . VAL A 1 115 ? 5.853 -1.054 -22.724 1.00 90.62 115 VAL A O 1
ATOM 894 N N . LEU A 1 116 ? 6.191 0.094 -20.810 1.00 88.44 116 LEU A N 1
ATOM 895 C CA . LEU A 1 116 ? 6.657 -1.004 -19.979 1.00 88.44 116 LEU A CA 1
ATOM 896 C C . LEU A 1 116 ? 5.485 -1.461 -19.117 1.00 88.44 116 LEU A C 1
ATOM 898 O O . LEU A 1 116 ? 4.940 -0.672 -18.352 1.00 88.44 116 LEU A O 1
ATOM 902 N N . ASP A 1 117 ? 5.098 -2.722 -19.266 1.00 89.94 117 ASP A N 1
ATOM 903 C CA . ASP A 1 117 ? 4.118 -3.378 -18.402 1.00 89.94 117 ASP A CA 1
ATOM 904 C C . A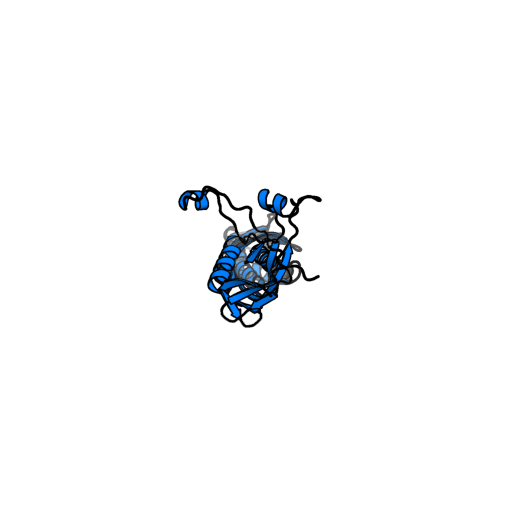SP A 1 117 ? 4.874 -4.350 -17.496 1.00 89.94 117 ASP A C 1
ATOM 906 O O . ASP A 1 117 ? 5.508 -5.294 -17.982 1.00 89.94 117 ASP A O 1
ATOM 910 N N . LEU A 1 118 ? 4.870 -4.055 -16.199 1.00 85.25 118 LEU A N 1
ATOM 911 C CA . LEU A 1 118 ? 5.546 -4.819 -15.154 1.00 85.25 118 LEU A CA 1
ATOM 912 C C . LEU A 1 118 ? 4.542 -5.498 -14.211 1.00 85.25 118 LEU A C 1
ATOM 914 O O . LEU A 1 118 ? 4.919 -5.911 -13.112 1.00 85.25 118 LEU A O 1
ATOM 918 N N . GLY A 1 119 ? 3.274 -5.614 -14.622 1.00 84.88 119 GLY A N 1
ATOM 919 C CA . GLY A 1 119 ? 2.248 -6.286 -13.829 1.00 84.88 119 GLY A CA 1
ATOM 920 C C . GLY A 1 119 ? 2.665 -7.712 -13.454 1.00 84.88 119 GLY A C 1
ATOM 921 O O . GLY A 1 119 ? 3.141 -8.478 -14.298 1.00 84.88 119 GLY A O 1
ATOM 922 N N . GLY A 1 120 ? 2.508 -8.060 -12.174 1.00 77.25 120 GLY A N 1
ATOM 923 C CA . GLY A 1 120 ? 2.871 -9.377 -11.634 1.00 77.25 120 GLY A CA 1
ATOM 924 C C . GLY A 1 120 ? 4.377 -9.664 -11.560 1.00 77.25 120 GLY A C 1
ATOM 925 O O . GLY A 1 120 ? 4.769 -10.825 -11.470 1.00 77.25 120 GLY A O 1
ATOM 926 N N . ILE A 1 121 ? 5.226 -8.637 -11.670 1.00 77.75 121 ILE A N 1
ATOM 927 C CA . ILE A 1 121 ? 6.680 -8.733 -11.441 1.00 77.75 121 ILE A CA 1
ATOM 928 C C . ILE A 1 121 ? 7.065 -8.054 -10.124 1.00 77.75 121 ILE A C 1
ATOM 930 O O . ILE A 1 121 ? 8.034 -8.458 -9.485 1.00 77.75 121 ILE A O 1
ATOM 934 N N . VAL A 1 122 ? 6.319 -7.016 -9.749 1.00 77.31 122 VAL A N 1
ATOM 935 C CA . VAL A 1 122 ? 6.541 -6.229 -8.539 1.00 77.31 122 VAL A CA 1
ATOM 936 C C . VAL A 1 122 ? 5.545 -6.689 -7.486 1.00 77.31 122 VAL A C 1
ATOM 938 O O . VAL A 1 122 ? 4.337 -6.661 -7.719 1.00 77.31 122 VAL A O 1
ATOM 941 N N . GLU A 1 123 ? 6.072 -7.091 -6.342 1.00 79.62 123 GLU A N 1
ATOM 942 C CA . GLU A 1 123 ? 5.337 -7.479 -5.141 1.00 79.62 123 GLU A CA 1
ATOM 943 C C . GLU A 1 123 ? 6.089 -6.865 -3.959 1.00 79.62 123 GLU A C 1
ATOM 945 O O . GLU A 1 123 ? 7.311 -6.740 -4.010 1.00 79.62 123 GLU A O 1
ATOM 950 N N . SER A 1 124 ? 5.380 -6.441 -2.924 1.00 85.88 124 SER A N 1
ATOM 951 C CA . SER A 1 124 ? 5.997 -6.011 -1.667 1.00 85.88 124 SER A CA 1
ATOM 952 C C . SER A 1 124 ? 5.342 -6.770 -0.530 1.00 85.88 124 SER A C 1
ATOM 954 O O . SER A 1 124 ? 4.170 -7.119 -0.630 1.00 85.88 124 SER A O 1
ATOM 956 N N . GLU A 1 125 ? 6.065 -6.978 0.560 1.00 88.06 125 GLU A N 1
ATOM 957 C CA . GLU A 1 125 ? 5.506 -7.597 1.762 1.00 88.06 125 GLU A CA 1
ATOM 958 C C . GLU A 1 125 ? 5.352 -6.532 2.847 1.00 88.06 125 GLU A C 1
ATOM 960 O O . GLU A 1 125 ? 6.251 -5.714 3.065 1.00 88.06 125 GLU A O 1
ATOM 965 N N . VAL A 1 126 ? 4.203 -6.519 3.521 1.00 88.44 126 VAL A N 1
ATOM 966 C CA . VAL A 1 126 ? 3.962 -5.672 4.688 1.00 88.44 126 VAL A CA 1
ATOM 967 C C . VAL A 1 126 ? 3.889 -6.540 5.930 1.00 88.44 126 VAL A C 1
ATOM 969 O O . VAL A 1 126 ? 3.067 -7.447 6.037 1.00 88.44 126 VAL A O 1
ATOM 972 N N . SER A 1 127 ? 4.711 -6.183 6.910 1.00 90.50 127 SER A N 1
ATOM 973 C CA . SER A 1 127 ? 4.631 -6.703 8.270 1.00 90.50 127 SER A CA 1
ATOM 974 C C . SER A 1 127 ? 4.272 -5.575 9.229 1.00 90.50 127 SER A C 1
ATOM 976 O O . SER A 1 127 ? 4.763 -4.448 9.106 1.00 90.50 127 SER A O 1
ATOM 978 N N . ALA A 1 128 ? 3.415 -5.844 10.212 1.00 91.12 128 ALA A N 1
ATOM 979 C CA . ALA A 1 128 ? 3.014 -4.823 11.172 1.00 91.12 128 ALA A CA 1
ATOM 980 C C . ALA A 1 128 ? 2.854 -5.362 12.586 1.00 91.12 128 ALA A C 1
ATOM 982 O O . ALA A 1 128 ? 2.391 -6.473 12.811 1.00 91.12 128 ALA A O 1
ATOM 983 N N . LEU A 1 129 ? 3.160 -4.508 13.559 1.00 92.50 129 LEU A N 1
ATOM 984 C CA . LEU A 1 129 ? 2.678 -4.696 14.921 1.00 92.50 129 LEU A CA 1
ATOM 985 C C . LEU A 1 129 ? 1.464 -3.805 15.090 1.00 92.50 129 LEU A C 1
ATOM 987 O O . LEU A 1 129 ? 1.576 -2.588 14.930 1.00 92.50 129 LEU A O 1
ATOM 991 N N . LEU A 1 130 ? 0.326 -4.390 15.437 1.00 91.44 130 LEU A N 1
ATOM 992 C CA . LEU A 1 130 ? -0.907 -3.656 15.686 1.00 91.44 130 LEU A CA 1
ATOM 993 C C . LEU A 1 130 ? -1.218 -3.642 17.186 1.00 91.44 130 LEU A C 1
ATOM 995 O O . LEU A 1 130 ? -0.792 -4.512 17.954 1.00 91.44 130 LEU A O 1
ATOM 999 N N . ALA A 1 131 ? -1.985 -2.646 17.609 1.00 91.00 131 ALA A N 1
ATOM 1000 C CA . ALA A 1 131 ? -2.537 -2.531 18.948 1.00 91.00 131 ALA A CA 1
ATOM 1001 C C . ALA A 1 131 ? -4.020 -2.179 18.870 1.00 91.00 131 ALA A C 1
ATOM 1003 O O . ALA A 1 131 ? -4.476 -1.552 17.918 1.00 91.00 131 ALA A O 1
ATOM 1004 N N . ALA A 1 132 ? -4.764 -2.579 19.897 1.00 91.94 132 ALA A N 1
ATOM 1005 C CA . ALA A 1 132 ? -6.178 -2.280 20.015 1.00 91.94 132 ALA A CA 1
ATOM 1006 C C . ALA A 1 132 ? -6.419 -1.335 21.186 1.00 91.94 132 ALA A C 1
ATOM 1008 O O . ALA A 1 132 ? -5.899 -1.527 22.290 1.00 91.94 132 ALA A O 1
ATOM 1009 N N . HIS A 1 133 ? -7.279 -0.353 20.966 1.00 91.75 133 HIS A N 1
ATOM 1010 C CA . HIS A 1 133 ? -7.796 0.524 22.007 1.00 91.75 133 HIS A CA 1
ATOM 1011 C C . HIS A 1 133 ? -9.280 0.782 21.784 1.00 91.75 133 HIS A C 1
ATOM 1013 O O . HIS A 1 133 ? -9.840 0.473 20.734 1.00 91.75 133 HIS A O 1
ATOM 1019 N N . VAL A 1 134 ? -9.941 1.306 22.816 1.00 93.81 134 VAL A N 1
ATOM 1020 C CA . VAL A 1 134 ? -11.361 1.654 22.735 1.00 93.81 134 VAL A CA 1
ATOM 1021 C C . VAL A 1 134 ? -11.516 3.158 22.609 1.00 93.81 134 VAL A C 1
ATOM 1023 O O . VAL A 1 134 ? -10.975 3.913 23.418 1.00 93.81 134 VAL A O 1
ATOM 1026 N N . GLU A 1 135 ? -12.334 3.572 21.651 1.00 94.00 135 GLU A N 1
ATOM 1027 C CA . GLU A 1 135 ? -12.735 4.956 21.445 1.00 94.00 135 GLU A CA 1
ATOM 1028 C C . GLU A 1 135 ? -14.236 5.133 21.659 1.00 94.00 135 GLU A C 1
ATOM 1030 O O . GLU A 1 135 ? -15.042 4.248 21.360 1.00 94.00 135 GLU A O 1
ATOM 1035 N N . PHE A 1 136 ? -14.610 6.294 22.197 1.00 94.06 136 PHE A N 1
ATOM 1036 C CA . PHE A 1 136 ? -16.009 6.690 22.293 1.00 94.06 136 PHE A CA 1
ATOM 1037 C C . PHE A 1 136 ? -16.438 7.351 20.988 1.00 94.06 136 PHE A C 1
ATOM 1039 O O . PHE A 1 136 ? -15.823 8.323 20.548 1.00 94.06 136 PHE A O 1
ATOM 1046 N N . PHE A 1 137 ? -17.511 6.847 20.397 1.00 94.06 137 PHE A N 1
ATOM 1047 C CA . PHE A 1 137 ? -18.142 7.411 19.221 1.00 94.06 137 PHE A CA 1
ATOM 1048 C C . PHE A 1 137 ? -19.442 8.104 19.608 1.00 94.06 137 PHE A C 1
ATOM 1050 O O . PHE A 1 137 ? -20.410 7.455 20.002 1.00 94.06 137 PHE A O 1
ATOM 1057 N N . GLU A 1 138 ? -19.446 9.425 19.451 1.00 94.12 138 GLU A N 1
ATOM 1058 C CA . GLU A 1 138 ? -20.656 10.239 19.504 1.00 94.12 138 GLU A CA 1
ATOM 1059 C C . GLU A 1 138 ? -21.367 10.152 18.156 1.00 94.12 138 GLU A C 1
ATOM 1061 O O . GLU A 1 138 ? -20.818 10.559 17.126 1.00 94.12 138 GLU A O 1
ATOM 1066 N N . ASN A 1 139 ? -22.588 9.625 18.155 1.00 94.00 139 ASN A N 1
ATOM 1067 C CA . ASN A 1 139 ? -23.367 9.512 16.938 1.00 94.00 139 ASN A CA 1
ATOM 1068 C C . ASN A 1 139 ? -23.806 10.918 16.481 1.00 94.00 139 ASN A C 1
ATOM 1070 O O . ASN A 1 139 ? -24.531 11.601 17.209 1.00 94.00 139 ASN A O 1
ATOM 1074 N N . PRO A 1 140 ? -23.396 11.388 15.286 1.00 95.12 140 PRO A N 1
ATOM 1075 C CA . PRO A 1 140 ? -23.684 12.752 14.844 1.00 95.12 140 PRO A CA 1
ATOM 1076 C C . PRO A 1 140 ? -25.177 13.014 14.605 1.00 95.12 140 PRO A C 1
ATOM 1078 O O . PRO A 1 140 ? -25.598 14.173 14.627 1.00 95.12 140 PRO A O 1
ATOM 1081 N N . ASP A 1 141 ? -25.976 11.964 14.399 1.00 95.81 141 ASP A N 1
ATOM 1082 C CA . ASP A 1 141 ? -27.424 12.071 14.214 1.00 95.81 141 ASP A CA 1
ATOM 1083 C C . ASP A 1 141 ? -28.176 12.177 15.554 1.00 95.81 141 ASP A C 1
ATOM 1085 O O . ASP A 1 141 ? -29.348 12.570 15.594 1.00 95.81 141 ASP A O 1
ATOM 1089 N N . ARG A 1 142 ? -27.488 11.936 16.679 1.00 93.31 142 ARG A N 1
ATOM 1090 C CA . ARG A 1 142 ? -28.030 12.128 18.023 1.00 93.31 142 ARG A CA 1
ATOM 1091 C C . ARG A 1 142 ? -28.155 13.618 18.346 1.00 93.31 142 ARG A C 1
ATOM 1093 O O . ARG A 1 142 ? -27.194 14.322 18.656 1.00 93.31 142 ARG A O 1
ATOM 1100 N N . THR A 1 143 ? -29.381 14.130 18.305 1.00 92.88 143 THR A N 1
ATOM 1101 C CA . THR A 1 143 ? -29.628 15.564 18.507 1.00 92.88 143 THR A CA 1
ATOM 1102 C C . THR A 1 143 ? -29.568 15.992 19.982 1.00 92.88 143 THR A C 1
ATOM 1104 O O . THR A 1 143 ? -29.962 15.235 20.878 1.00 92.88 143 THR A O 1
ATOM 1107 N N . PRO A 1 144 ? -29.158 17.247 20.275 1.00 87.88 144 PRO A N 1
ATOM 1108 C CA . PRO A 1 144 ? -29.201 17.783 21.632 1.00 87.88 144 PRO A CA 1
ATOM 1109 C C . PRO A 1 144 ? -30.630 17.782 22.193 1.00 87.88 144 PRO A C 1
ATOM 1111 O O . PRO A 1 144 ? -31.472 18.584 21.787 1.00 87.88 144 PRO A O 1
ATOM 1114 N N . GLY A 1 145 ? -30.890 16.905 23.163 1.00 88.38 145 GLY A N 1
ATOM 1115 C CA . GLY A 1 145 ? -32.186 16.780 23.836 1.00 88.38 145 GLY A CA 1
ATOM 1116 C C . GLY A 1 145 ? -32.880 15.430 23.655 1.00 88.38 145 GLY A C 1
ATOM 1117 O O . GLY A 1 145 ? -33.863 15.200 24.356 1.00 88.38 145 GLY A O 1
ATOM 1118 N N . MET A 1 146 ? -32.370 14.550 22.785 1.00 93.69 146 MET A N 1
ATOM 1119 C CA . MET A 1 146 ? -32.800 13.148 22.729 1.00 93.69 146 MET A CA 1
ATOM 1120 C C . MET A 1 146 ? -32.455 12.426 24.031 1.00 93.69 146 MET A C 1
ATOM 1122 O O . MET A 1 146 ? -31.327 12.517 24.529 1.00 93.69 146 MET A O 1
ATOM 1126 N N . THR A 1 147 ? -33.425 11.702 24.586 1.00 92.88 147 THR A N 1
ATOM 1127 C CA . THR A 1 147 ? -33.152 10.750 25.666 1.00 92.88 147 THR A CA 1
ATOM 1128 C C . THR A 1 147 ? -32.467 9.504 25.107 1.00 92.88 147 THR A C 1
ATOM 1130 O O . THR A 1 147 ? -32.507 9.261 23.905 1.00 92.88 147 THR A O 1
ATOM 1133 N N . ASP A 1 148 ? -31.839 8.699 25.966 1.00 91.31 148 ASP A N 1
ATOM 1134 C CA . ASP A 1 148 ? -31.249 7.423 25.535 1.00 91.31 148 ASP A CA 1
ATOM 1135 C C . ASP A 1 148 ? -32.286 6.487 24.894 1.00 91.31 148 ASP A C 1
ATOM 1137 O O . ASP A 1 148 ? -31.956 5.737 23.985 1.00 91.31 148 ASP A O 1
ATOM 1141 N N . LEU A 1 149 ? -33.545 6.552 25.347 1.00 90.25 149 LEU A N 1
ATOM 1142 C CA . LEU A 1 149 ? -34.631 5.754 24.781 1.00 90.25 149 LEU A CA 1
ATOM 1143 C C . LEU A 1 149 ? -35.042 6.260 23.396 1.00 90.25 149 LEU A C 1
ATOM 1145 O O . LEU A 1 149 ? -35.196 5.446 22.499 1.00 90.25 149 LEU A O 1
ATOM 1149 N N . ASP A 1 150 ? -35.148 7.582 23.207 1.00 93.12 150 ASP A N 1
ATOM 1150 C CA . ASP A 1 150 ? -35.418 8.151 21.877 1.00 93.12 150 ASP A CA 1
ATOM 1151 C C . ASP A 1 150 ? -34.290 7.784 20.897 1.00 93.12 150 ASP A C 1
ATOM 1153 O O . ASP A 1 150 ? -34.550 7.411 19.762 1.00 93.12 150 ASP A O 1
ATOM 1157 N N . ALA A 1 151 ? -33.032 7.850 21.350 1.00 92.69 151 ALA A N 1
ATOM 1158 C CA . ALA A 1 151 ? -31.874 7.507 20.529 1.00 92.69 151 ALA A CA 1
ATOM 1159 C C . ALA A 1 151 ? -31.806 6.009 20.187 1.00 92.69 151 ALA A C 1
ATOM 1161 O O . ALA A 1 151 ? -31.370 5.662 19.095 1.00 92.69 151 ALA A O 1
ATOM 1162 N N . TYR A 1 152 ? -32.241 5.130 21.093 1.00 90.81 152 TYR A N 1
ATOM 1163 C CA . TYR A 1 152 ? -32.399 3.703 20.806 1.00 90.81 152 TYR A CA 1
ATOM 1164 C C . TYR A 1 152 ? -33.515 3.451 19.785 1.00 90.81 152 TYR A C 1
ATOM 1166 O O . TYR A 1 152 ? -33.291 2.737 18.813 1.00 90.81 152 TYR A O 1
ATOM 1174 N N . ASP A 1 153 ? -34.687 4.069 19.969 1.00 89.69 153 ASP A N 1
ATOM 1175 C CA . ASP A 1 153 ? -35.833 3.907 19.064 1.00 89.69 153 ASP A CA 1
ATOM 1176 C C . ASP A 1 153 ? -35.533 4.429 17.641 1.00 89.69 153 ASP A C 1
ATOM 1178 O O . ASP A 1 153 ? -36.067 3.896 16.664 1.00 89.69 153 ASP A O 1
ATOM 1182 N N . ASP A 1 154 ? -34.671 5.445 17.523 1.00 92.38 154 ASP A N 1
ATOM 1183 C CA . ASP A 1 154 ? -34.235 6.042 16.254 1.00 92.38 154 ASP A CA 1
ATOM 1184 C C . ASP A 1 154 ? -32.939 5.413 15.678 1.00 92.38 154 ASP A C 1
ATOM 1186 O O . ASP A 1 154 ? -32.480 5.857 14.627 1.00 92.38 154 ASP A O 1
ATOM 1190 N N . ASP A 1 155 ? -32.356 4.390 16.324 1.00 92.06 155 ASP A N 1
ATOM 1191 C CA . ASP A 1 155 ? -31.087 3.728 15.938 1.00 92.06 155 ASP A CA 1
ATOM 1192 C C . ASP A 1 155 ? -29.887 4.698 15.806 1.00 92.06 155 ASP A C 1
ATOM 1194 O O . ASP A 1 155 ? -29.040 4.601 14.918 1.00 92.06 155 ASP A O 1
ATOM 1198 N N . VAL A 1 156 ? -29.818 5.677 16.714 1.00 95.50 156 VAL A N 1
ATOM 1199 C CA . VAL A 1 156 ? -28.775 6.721 16.768 1.00 95.50 156 VAL A CA 1
ATOM 1200 C C . VAL A 1 156 ? -28.028 6.736 18.105 1.00 95.50 156 VAL A C 1
ATOM 1202 O O . VAL A 1 156 ? -27.611 7.787 18.596 1.00 95.50 156 VAL A O 1
ATOM 1205 N N . LEU A 1 157 ? -27.868 5.566 18.730 1.00 94.56 157 LEU A N 1
ATOM 1206 C CA . LEU A 1 157 ? -27.075 5.434 19.951 1.00 94.56 157 LEU A CA 1
ATOM 1207 C C . LEU A 1 157 ? -25.597 5.754 19.704 1.00 94.56 157 LEU A C 1
ATOM 1209 O O . LEU A 1 157 ? -25.044 5.477 18.636 1.00 94.56 157 LEU A O 1
ATOM 1213 N N . ASP A 1 158 ? -24.961 6.300 20.739 1.00 94.69 158 ASP A N 1
ATOM 1214 C CA . ASP A 1 158 ? -23.505 6.382 20.818 1.00 94.69 158 ASP A CA 1
ATOM 1215 C C . ASP A 1 158 ? -22.924 4.972 20.982 1.00 94.69 158 ASP A C 1
ATOM 1217 O O . ASP A 1 158 ? -23.625 4.024 21.355 1.00 94.69 158 ASP A O 1
ATOM 1221 N N . ALA A 1 159 ? -21.627 4.816 20.734 1.00 95.00 159 ALA A N 1
ATOM 1222 C CA . ALA A 1 159 ? -20.988 3.510 20.811 1.00 95.00 159 ALA A CA 1
ATOM 1223 C C . ALA A 1 159 ? -19.568 3.576 21.363 1.00 95.00 159 ALA A C 1
ATOM 1225 O O . ALA A 1 159 ? -18.869 4.582 21.268 1.00 95.00 159 ALA A O 1
ATOM 1226 N N . TRP A 1 160 ? -19.124 2.453 21.909 1.00 95.44 160 TRP A N 1
ATOM 1227 C CA . TRP A 1 160 ? -17.713 2.162 22.093 1.00 95.44 160 TRP A CA 1
ATOM 1228 C C . TRP A 1 160 ? -17.228 1.363 20.884 1.00 95.44 160 TRP A C 1
ATOM 1230 O O . TRP A 1 160 ? -17.778 0.299 20.589 1.00 95.44 160 TRP A O 1
ATOM 1240 N N . HIS A 1 161 ? -16.208 1.864 20.193 1.00 94.75 161 HIS A N 1
ATOM 1241 C CA . HIS A 1 161 ? -15.541 1.150 19.107 1.00 94.75 161 HIS A CA 1
ATOM 1242 C C . HIS A 1 161 ? -14.205 0.624 19.593 1.00 94.75 161 HIS A C 1
ATOM 1244 O O . HIS A 1 161 ? -13.430 1.373 20.184 1.00 94.75 161 HIS A O 1
ATOM 1250 N N . VAL A 1 162 ? -13.913 -0.638 19.303 1.00 93.69 162 VAL A N 1
ATOM 1251 C CA . VAL A 1 162 ? -12.528 -1.098 19.322 1.00 93.69 162 VAL A CA 1
ATOM 1252 C C . VAL A 1 162 ? -11.907 -0.766 17.987 1.00 93.69 162 VAL A C 1
ATOM 1254 O O . VAL A 1 162 ? -12.414 -1.188 16.950 1.00 93.69 162 VAL A O 1
ATOM 1257 N N . VAL A 1 163 ? -10.827 -0.004 18.034 1.00 91.69 163 VAL A N 1
ATOM 1258 C CA . VAL A 1 163 ? -10.044 0.397 16.872 1.00 91.69 163 VAL A CA 1
ATOM 1259 C C . VAL A 1 163 ? -8.737 -0.379 16.921 1.00 91.69 163 VAL A C 1
ATOM 1261 O O . VAL A 1 163 ? -8.142 -0.515 17.992 1.00 91.69 163 VAL A O 1
ATOM 1264 N N . ILE A 1 164 ? -8.326 -0.922 15.777 1.00 89.81 164 ILE A N 1
ATOM 1265 C CA . ILE A 1 164 ? -7.006 -1.520 15.602 1.00 89.81 164 ILE A CA 1
ATOM 1266 C C . ILE A 1 164 ? -6.151 -0.499 14.869 1.00 89.81 164 ILE A C 1
ATOM 1268 O O . ILE A 1 164 ? -6.504 -0.063 13.775 1.00 89.81 164 ILE A O 1
ATOM 1272 N N . GLU A 1 165 ? -5.033 -0.125 15.477 1.00 87.62 165 GLU A N 1
ATOM 1273 C CA . GLU A 1 165 ? -4.072 0.797 14.891 1.00 87.62 165 GLU A CA 1
ATOM 1274 C C . GLU A 1 165 ? -2.681 0.167 14.808 1.00 87.62 165 GLU A C 1
ATOM 1276 O O . GLU A 1 165 ? -2.272 -0.599 15.686 1.00 87.62 165 GLU A O 1
ATOM 1281 N N . PRO A 1 166 ? -1.914 0.516 13.772 1.00 86.19 166 PRO A N 1
ATOM 1282 C CA . PRO A 1 166 ? -0.534 0.095 13.644 1.00 86.19 166 PRO A CA 1
ATOM 1283 C C . PRO A 1 166 ? 0.366 0.839 14.633 1.00 86.19 166 PRO A C 1
ATOM 1285 O O . PRO A 1 166 ? 0.401 2.067 14.691 1.00 86.19 166 PRO A O 1
ATOM 1288 N N . VAL A 1 167 ? 1.150 0.078 15.391 1.00 87.62 167 VAL A N 1
ATOM 1289 C CA . VAL A 1 167 ? 2.241 0.579 16.236 1.00 87.62 167 VAL A CA 1
ATOM 1290 C C . VAL A 1 167 ? 3.501 0.762 15.399 1.00 87.62 167 VAL A C 1
ATOM 1292 O O . VAL A 1 167 ? 4.188 1.779 15.508 1.00 87.62 167 VAL A O 1
ATOM 1295 N N . THR A 1 168 ? 3.806 -0.232 14.566 1.00 85.56 168 THR A N 1
ATOM 1296 C CA . THR A 1 168 ? 4.907 -0.199 13.604 1.00 85.56 168 THR A CA 1
ATOM 1297 C C . THR A 1 168 ? 4.470 -0.864 12.316 1.00 85.56 168 THR A C 1
ATOM 1299 O O . THR A 1 168 ? 3.800 -1.892 12.363 1.00 85.56 168 THR A O 1
ATOM 1302 N N . PHE A 1 169 ? 4.928 -0.320 11.197 1.00 83.12 169 PHE A N 1
ATOM 1303 C CA . PHE A 1 169 ? 4.886 -0.980 9.904 1.00 83.12 169 PHE A CA 1
ATOM 1304 C C . PHE A 1 169 ? 6.299 -1.153 9.383 1.00 83.12 169 PHE A C 1
ATOM 1306 O O . PHE A 1 169 ? 7.137 -0.263 9.560 1.00 83.12 169 PHE A O 1
ATOM 1313 N N . ASP A 1 170 ? 6.509 -2.274 8.721 1.00 81.69 170 ASP A N 1
ATOM 1314 C CA . ASP A 1 170 ? 7.646 -2.536 7.867 1.00 81.69 170 ASP A CA 1
ATOM 1315 C C . ASP A 1 170 ? 7.101 -2.908 6.491 1.00 81.69 170 ASP A C 1
ATOM 1317 O O . ASP A 1 170 ? 6.148 -3.683 6.391 1.00 81.69 170 ASP A O 1
ATOM 1321 N N . ILE A 1 171 ? 7.646 -2.291 5.448 1.00 80.25 171 ILE A N 1
ATOM 1322 C CA . ILE A 1 171 ? 7.301 -2.620 4.069 1.00 80.25 171 ILE A CA 1
ATOM 1323 C C . ILE A 1 171 ? 8.589 -2.934 3.330 1.00 80.25 171 ILE A C 1
ATOM 1325 O O . ILE A 1 171 ? 9.434 -2.061 3.120 1.00 80.25 171 ILE A O 1
ATOM 1329 N N . ASP A 1 172 ? 8.712 -4.187 2.927 1.00 74.62 172 ASP A N 1
ATOM 1330 C CA . ASP A 1 172 ? 9.801 -4.643 2.086 1.00 74.62 172 ASP A CA 1
ATOM 1331 C C . ASP A 1 172 ? 9.387 -4.428 0.633 1.00 74.62 172 ASP A C 1
ATOM 1333 O O . ASP A 1 172 ? 8.742 -5.270 0.006 1.00 74.62 172 ASP A O 1
ATOM 1337 N N . ILE A 1 173 ? 9.725 -3.248 0.109 1.00 68.62 173 ILE A N 1
ATOM 1338 C CA . ILE A 1 173 ? 9.494 -2.918 -1.296 1.00 68.62 173 ILE A CA 1
ATOM 1339 C C . ILE A 1 173 ? 10.536 -3.657 -2.138 1.00 68.62 173 ILE A C 1
ATOM 1341 O O . ILE A 1 173 ? 11.738 -3.437 -1.977 1.00 68.62 173 ILE A O 1
ATOM 1345 N N . VAL A 1 174 ? 10.093 -4.525 -3.054 1.00 65.19 174 VAL A N 1
ATOM 1346 C CA . VAL A 1 174 ? 10.976 -5.037 -4.114 1.00 65.19 174 VAL A CA 1
ATOM 1347 C C . VAL A 1 174 ? 11.499 -3.851 -4.911 1.00 65.19 174 VAL A C 1
ATOM 1349 O O . VAL A 1 174 ? 10.707 -3.012 -5.326 1.00 65.19 174 VAL A O 1
ATOM 1352 N N . ASP A 1 175 ? 12.818 -3.804 -5.130 1.00 68.81 175 ASP A N 1
ATOM 1353 C CA . ASP A 1 175 ? 13.537 -2.701 -5.782 1.00 68.81 175 ASP A CA 1
ATOM 1354 C C . ASP A 1 175 ? 12.940 -2.376 -7.168 1.00 68.81 175 ASP A C 1
ATOM 1356 O O . ASP A 1 175 ? 13.269 -2.965 -8.211 1.00 68.81 175 ASP A O 1
ATOM 1360 N N . LEU A 1 176 ? 11.959 -1.472 -7.145 1.00 74.56 176 LEU A N 1
ATOM 1361 C CA . LEU A 1 176 ? 11.158 -1.077 -8.291 1.00 74.56 176 LEU A CA 1
ATOM 1362 C C . LEU A 1 176 ? 12.042 -0.317 -9.275 1.00 74.56 176 LEU A C 1
ATOM 1364 O O . LEU A 1 176 ? 11.924 -0.531 -10.48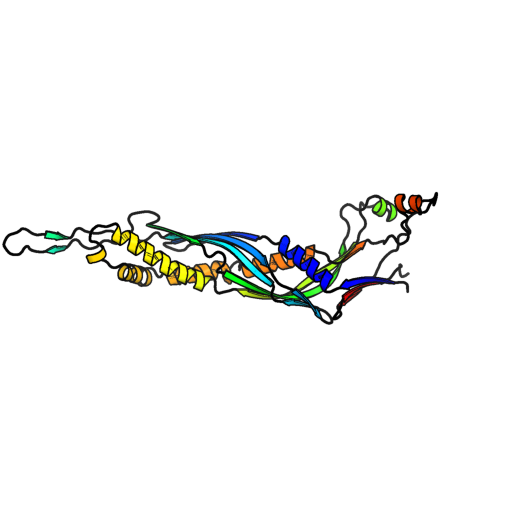2 1.00 74.56 176 LEU A O 1
ATOM 1368 N N . ALA A 1 177 ? 12.958 0.510 -8.766 1.00 76.50 177 ALA A N 1
ATOM 1369 C CA . ALA A 1 177 ? 13.908 1.267 -9.567 1.00 76.50 177 ALA A CA 1
ATOM 1370 C C . ALA A 1 177 ? 14.826 0.340 -10.375 1.00 76.50 177 ALA A C 1
ATOM 1372 O O . ALA A 1 177 ? 14.912 0.484 -11.600 1.00 76.50 177 ALA A O 1
ATOM 1373 N N . ASP A 1 178 ? 15.426 -0.672 -9.742 1.00 76.81 178 ASP A N 1
ATOM 1374 C CA . ASP A 1 178 ? 16.255 -1.655 -10.445 1.00 76.81 178 ASP A CA 1
ATOM 1375 C C . ASP A 1 178 ? 15.440 -2.483 -11.449 1.00 76.81 178 ASP A C 1
ATOM 1377 O O . ASP A 1 178 ? 15.893 -2.758 -12.568 1.00 76.81 178 ASP A O 1
ATOM 1381 N N . THR A 1 179 ? 14.218 -2.880 -11.087 1.00 81.81 179 THR A N 1
ATOM 1382 C CA . THR A 1 179 ? 13.345 -3.676 -11.965 1.00 81.81 179 THR A CA 1
ATOM 1383 C C . THR A 1 179 ? 12.934 -2.887 -13.209 1.00 81.81 179 THR A C 1
ATOM 1385 O O . THR A 1 179 ? 13.075 -3.383 -14.334 1.00 81.81 179 THR A O 1
ATOM 1388 N N . VAL A 1 180 ? 12.479 -1.643 -13.027 1.00 79.81 180 VAL A N 1
ATOM 1389 C CA . VAL A 1 180 ? 12.117 -0.733 -14.120 1.00 79.81 180 VAL A CA 1
ATOM 1390 C C . VAL A 1 180 ? 13.348 -0.416 -14.964 1.00 79.81 180 VAL A C 1
ATOM 1392 O O . VAL A 1 180 ? 13.278 -0.534 -16.186 1.00 79.81 180 VAL A O 1
ATOM 1395 N N . GLY A 1 181 ? 14.487 -0.094 -14.343 1.00 79.75 181 GLY A N 1
ATOM 1396 C CA . GLY A 1 181 ? 15.735 0.224 -15.039 1.00 79.75 181 GLY A CA 1
ATOM 1397 C C . GLY A 1 181 ? 16.219 -0.914 -15.942 1.00 79.75 181 GLY A C 1
ATOM 1398 O O . GLY A 1 181 ? 16.489 -0.698 -17.125 1.00 79.75 181 GLY A O 1
ATOM 1399 N N . ASN A 1 182 ? 16.232 -2.152 -15.439 1.00 82.44 182 ASN A N 1
ATOM 1400 C CA . ASN A 1 182 ? 16.613 -3.329 -16.229 1.00 82.44 182 ASN A CA 1
ATOM 1401 C C . ASN A 1 182 ? 15.632 -3.611 -17.383 1.00 82.44 182 ASN A C 1
ATOM 1403 O O . ASN A 1 182 ? 16.043 -3.962 -18.497 1.00 82.44 182 ASN A O 1
ATOM 1407 N N . ALA A 1 183 ? 14.324 -3.484 -17.132 1.00 85.25 183 ALA A N 1
ATOM 1408 C CA . ALA A 1 183 ? 13.301 -3.679 -18.159 1.00 85.25 183 ALA A CA 1
ATOM 1409 C C . ALA A 1 183 ? 13.400 -2.612 -19.260 1.00 85.25 183 ALA A C 1
ATOM 1411 O O . ALA A 1 183 ? 13.290 -2.923 -20.452 1.00 85.25 183 ALA A O 1
ATOM 1412 N N . LEU A 1 184 ? 13.663 -1.372 -18.854 1.00 84.12 184 LEU A N 1
ATOM 1413 C CA . LEU A 1 184 ? 13.851 -0.231 -19.726 1.00 84.12 184 LEU A CA 1
ATOM 1414 C C . LEU A 1 184 ? 15.086 -0.376 -20.610 1.00 84.12 184 LEU A C 1
ATOM 1416 O O . LEU A 1 184 ? 14.962 -0.210 -21.820 1.00 84.12 184 LEU A O 1
ATOM 1420 N N . GLU A 1 185 ? 16.253 -0.689 -20.041 1.00 83.69 185 GLU A N 1
ATOM 1421 C CA . GLU A 1 185 ? 17.505 -0.860 -20.793 1.00 83.69 185 GLU A CA 1
ATOM 1422 C C . GLU A 1 185 ? 17.308 -1.849 -21.945 1.00 83.69 185 GLU A C 1
ATOM 1424 O O . GLU A 1 185 ? 17.607 -1.554 -23.108 1.00 83.69 185 GLU A O 1
ATOM 1429 N N . LYS A 1 186 ? 16.707 -3.001 -21.636 1.00 85.12 186 LYS A N 1
ATOM 1430 C CA . LYS A 1 186 ? 16.400 -4.017 -22.637 1.00 85.12 186 LYS A CA 1
ATOM 1431 C C . LYS A 1 186 ? 15.433 -3.495 -23.700 1.00 85.12 186 LYS A C 1
ATOM 1433 O O . LYS A 1 186 ? 15.674 -3.692 -24.892 1.00 85.12 186 LYS A O 1
ATOM 1438 N N . ARG A 1 187 ? 14.341 -2.843 -23.288 1.00 86.69 187 ARG A N 1
ATOM 1439 C CA . ARG A 1 187 ? 13.320 -2.350 -24.220 1.00 86.69 187 ARG A CA 1
ATOM 1440 C C . ARG A 1 187 ? 13.862 -1.255 -25.134 1.00 86.69 187 ARG A C 1
ATOM 1442 O O . ARG A 1 187 ? 13.589 -1.285 -26.331 1.00 86.69 187 ARG A O 1
ATOM 1449 N N . LEU A 1 188 ? 14.644 -0.326 -24.593 1.00 84.44 188 LEU A N 1
ATOM 1450 C CA . LEU A 1 188 ? 15.241 0.760 -25.359 1.00 84.44 188 LEU A CA 1
ATOM 1451 C C . LEU A 1 188 ? 16.238 0.226 -26.390 1.00 84.44 188 LEU A C 1
ATOM 1453 O O . LEU A 1 188 ? 16.221 0.663 -27.539 1.00 84.44 188 LEU A O 1
ATOM 1457 N N . GLY A 1 189 ? 17.065 -0.755 -26.014 1.00 85.06 189 GLY A N 1
ATOM 1458 C CA . GLY A 1 189 ? 17.977 -1.421 -26.944 1.00 85.06 189 GLY A CA 1
ATOM 1459 C C . GLY A 1 189 ? 17.248 -2.062 -28.131 1.00 85.06 189 GLY A C 1
ATOM 1460 O O . GLY A 1 189 ? 17.678 -1.898 -29.278 1.00 85.06 189 GLY A O 1
ATOM 1461 N N . ASP A 1 190 ? 16.120 -2.729 -27.872 1.00 87.50 190 ASP A N 1
ATOM 1462 C CA . ASP A 1 190 ? 15.277 -3.326 -28.913 1.00 87.50 190 ASP A CA 1
ATOM 1463 C C . ASP A 1 190 ? 14.663 -2.256 -29.842 1.00 87.50 190 ASP A C 1
ATOM 1465 O O . ASP A 1 190 ? 14.665 -2.429 -31.065 1.00 87.50 190 ASP A O 1
ATOM 1469 N N . GLU A 1 191 ? 14.191 -1.128 -29.298 1.00 86.88 191 GLU A N 1
ATOM 1470 C CA . GLU A 1 191 ? 13.628 -0.031 -30.102 1.00 86.88 191 GLU A CA 1
ATOM 1471 C C . GLU A 1 191 ? 14.688 0.691 -30.945 1.00 86.88 191 GLU A C 1
ATOM 1473 O O . GLU A 1 191 ? 14.477 0.937 -32.135 1.00 86.88 191 GLU A O 1
ATOM 1478 N N . ILE A 1 192 ? 15.872 0.959 -30.387 1.00 86.81 192 ILE A N 1
ATOM 1479 C CA . ILE A 1 192 ? 16.995 1.538 -31.140 1.00 86.81 192 ILE A CA 1
ATOM 1480 C C . ILE A 1 192 ? 17.403 0.606 -32.285 1.00 86.81 192 ILE A C 1
ATOM 1482 O O . ILE A 1 192 ? 17.634 1.060 -33.409 1.00 86.81 192 ILE A O 1
ATOM 1486 N N . GLN A 1 193 ? 17.477 -0.703 -32.034 1.00 88.19 193 GLN A N 1
ATOM 1487 C CA . GLN A 1 193 ? 17.791 -1.678 -33.076 1.00 88.19 193 GLN A CA 1
ATOM 1488 C C . GLN A 1 193 ? 16.717 -1.691 -34.175 1.00 88.19 193 GLN A C 1
ATOM 1490 O O . GLN A 1 193 ? 17.060 -1.708 -35.357 1.00 88.19 193 GLN A O 1
ATOM 1495 N N . SER A 1 194 ? 15.438 -1.604 -33.802 1.00 87.19 194 SER A N 1
ATOM 1496 C CA . SER A 1 194 ? 14.313 -1.493 -34.738 1.00 87.19 194 SER A CA 1
ATOM 1497 C C . SER A 1 194 ? 14.416 -0.243 -35.626 1.00 87.19 194 SER A C 1
ATOM 1499 O O . SER A 1 194 ? 14.280 -0.344 -36.850 1.00 87.19 194 SER A O 1
ATOM 1501 N N . LEU A 1 195 ? 14.745 0.920 -35.047 1.00 86.31 195 LEU A N 1
ATOM 1502 C CA . LEU A 1 195 ? 14.979 2.158 -35.802 1.00 86.31 195 LEU A CA 1
ATOM 1503 C C . LEU A 1 195 ? 16.139 2.021 -36.795 1.00 86.31 195 LEU A C 1
ATOM 1505 O O . LEU A 1 195 ? 16.016 2.422 -37.954 1.00 86.31 195 LEU A O 1
ATOM 1509 N N . ILE A 1 196 ? 17.255 1.425 -36.370 1.00 85.88 196 ILE A N 1
ATOM 1510 C CA . ILE A 1 196 ? 18.412 1.195 -37.244 1.00 85.88 196 ILE A CA 1
ATOM 1511 C C . ILE A 1 196 ? 18.040 0.241 -38.385 1.00 85.88 196 ILE A C 1
ATOM 1513 O O . ILE A 1 196 ? 18.376 0.503 -39.540 1.00 85.88 196 ILE A O 1
ATOM 1517 N N . ASP A 1 197 ? 17.326 -0.848 -38.101 1.00 86.19 197 ASP A N 1
ATOM 1518 C CA . ASP A 1 197 ? 16.939 -1.832 -39.116 1.00 86.19 197 ASP A CA 1
ATOM 1519 C C . ASP A 1 197 ? 15.900 -1.297 -40.112 1.00 86.19 197 ASP A C 1
ATOM 1521 O O . ASP A 1 197 ? 15.852 -1.753 -41.261 1.00 86.19 197 ASP A O 1
ATOM 1525 N N . ALA A 1 198 ? 15.110 -0.293 -39.719 1.00 86.69 198 ALA A N 1
ATOM 1526 C CA . ALA A 1 198 ? 14.194 0.406 -40.616 1.00 86.69 198 ALA A CA 1
ATOM 1527 C C . ALA A 1 198 ? 14.925 1.212 -41.708 1.00 86.69 198 ALA A C 1
ATOM 1529 O O . ALA A 1 198 ? 14.353 1.455 -42.776 1.00 86.69 198 ALA A O 1
ATOM 1530 N N . ILE A 1 199 ? 16.192 1.587 -41.486 1.00 84.12 199 ILE A N 1
ATOM 1531 C CA . ILE A 1 199 ? 17.013 2.332 -42.445 1.00 84.12 199 ILE A CA 1
ATOM 1532 C C . ILE A 1 199 ? 17.860 1.350 -43.276 1.00 84.12 199 ILE A C 1
ATOM 1534 O O . ILE A 1 199 ? 18.784 0.713 -42.758 1.00 84.12 199 ILE A O 1
ATOM 1538 N N . PRO A 1 200 ? 17.627 1.228 -44.600 1.00 81.62 200 PRO A N 1
ATOM 1539 C CA . PRO A 1 200 ? 18.342 0.266 -45.432 1.00 81.62 200 PRO A CA 1
ATOM 1540 C C . PRO A 1 200 ? 19.868 0.427 -45.371 1.00 81.62 200 PRO A C 1
ATOM 1542 O O . PRO A 1 200 ? 20.427 1.418 -45.835 1.00 81.62 200 PRO A O 1
ATOM 1545 N N . GLY A 1 201 ? 20.548 -0.597 -44.848 1.00 79.31 201 GLY A N 1
ATOM 1546 C CA . GLY A 1 201 ? 22.009 -0.643 -44.750 1.00 79.31 201 GLY A CA 1
ATOM 1547 C C . GLY A 1 201 ? 22.604 0.063 -43.528 1.00 79.31 201 GLY A C 1
ATOM 1548 O O . GLY A 1 201 ? 23.822 0.003 -43.365 1.00 79.31 201 GLY A O 1
ATOM 1549 N N . ALA A 1 202 ? 21.793 0.671 -42.654 1.00 80.56 202 ALA A N 1
ATOM 1550 C CA . ALA A 1 202 ? 22.298 1.357 -41.465 1.00 80.56 202 ALA A CA 1
ATOM 1551 C C . ALA A 1 202 ? 22.958 0.402 -40.463 1.00 80.56 202 ALA A C 1
ATOM 1553 O O . ALA A 1 202 ? 24.017 0.738 -39.942 1.00 80.56 202 ALA A O 1
ATOM 1554 N N . SER A 1 203 ? 22.447 -0.822 -40.297 1.00 82.62 203 SER A N 1
ATOM 1555 C CA . SER A 1 203 ? 23.046 -1.846 -39.420 1.00 82.62 203 SER A CA 1
ATOM 1556 C C . SER A 1 203 ? 24.461 -2.299 -39.825 1.00 82.62 203 SER A C 1
ATOM 1558 O O . SER A 1 203 ? 25.144 -2.976 -39.060 1.00 82.62 203 SER A O 1
ATOM 1560 N N . GLN A 1 204 ? 24.942 -1.920 -41.017 1.00 80.44 204 GLN A N 1
ATOM 1561 C CA . GLN A 1 204 ? 26.326 -2.156 -41.460 1.00 80.44 204 GLN A CA 1
ATOM 1562 C C . GLN A 1 204 ? 27.288 -1.032 -41.049 1.00 80.44 204 GLN A C 1
ATOM 1564 O O . GLN A 1 204 ? 28.503 -1.184 -41.180 1.00 80.44 204 GLN A O 1
ATOM 1569 N N . VAL A 1 205 ? 26.746 0.106 -40.614 1.00 75.81 205 VAL A N 1
ATOM 1570 C CA . VAL A 1 205 ? 27.474 1.354 -40.347 1.00 75.81 205 VAL A CA 1
ATOM 1571 C C . VAL A 1 205 ? 27.332 1.769 -38.883 1.00 75.81 205 VAL A C 1
ATOM 1573 O O . VAL A 1 205 ? 28.291 2.260 -38.296 1.00 75.81 205 VAL A O 1
ATOM 1576 N N . ILE A 1 206 ? 26.155 1.549 -38.298 1.00 80.12 206 ILE A N 1
ATOM 1577 C CA . ILE A 1 206 ? 25.783 1.912 -36.933 1.00 80.12 206 ILE A CA 1
ATOM 1578 C C . ILE A 1 206 ? 25.266 0.650 -36.239 1.00 80.12 206 ILE A C 1
ATOM 1580 O O . ILE A 1 206 ? 24.431 -0.066 -36.786 1.00 80.12 206 ILE A O 1
ATOM 1584 N N . SER A 1 207 ? 25.756 0.373 -35.033 1.00 84.38 207 SER A N 1
ATOM 1585 C CA . SER A 1 207 ? 25.223 -0.692 -34.174 1.00 84.38 207 SER A CA 1
ATOM 1586 C C . SER A 1 207 ? 24.362 -0.094 -33.068 1.00 84.38 207 SER A C 1
ATOM 1588 O O . SER A 1 207 ? 24.777 0.916 -32.499 1.00 84.38 207 SER A O 1
ATOM 1590 N N . ALA A 1 208 ? 23.261 -0.755 -32.696 1.00 83.25 208 ALA A N 1
ATOM 1591 C CA . ALA A 1 208 ? 22.434 -0.333 -31.563 1.00 83.25 208 ALA A CA 1
ATOM 1592 C C . ALA A 1 208 ? 23.246 -0.183 -30.271 1.00 83.25 208 ALA A C 1
ATOM 1594 O O . ALA A 1 208 ? 23.096 0.823 -29.597 1.00 83.25 208 ALA A O 1
ATOM 1595 N N . ALA A 1 209 ? 24.188 -1.095 -29.994 1.00 83.31 209 ALA A N 1
ATOM 1596 C CA . ALA A 1 209 ? 25.077 -0.999 -28.832 1.00 83.31 209 ALA A CA 1
ATOM 1597 C C . ALA A 1 209 ? 25.868 0.321 -28.785 1.00 83.31 209 ALA A C 1
ATOM 1599 O O . ALA A 1 209 ? 25.897 0.978 -27.762 1.00 83.31 209 ALA A O 1
ATOM 1600 N N . ALA A 1 210 ? 26.446 0.763 -29.906 1.00 82.50 210 ALA A N 1
ATOM 1601 C CA . ALA A 1 210 ? 27.187 2.028 -29.952 1.00 82.50 210 ALA A CA 1
ATOM 1602 C C . ALA A 1 210 ? 26.292 3.266 -29.772 1.00 82.50 210 ALA A C 1
ATOM 1604 O O . ALA A 1 210 ? 26.749 4.274 -29.241 1.00 82.50 210 ALA A O 1
ATOM 1605 N N . VAL A 1 211 ? 25.038 3.210 -30.238 1.00 81.81 211 VAL A N 1
ATOM 1606 C CA . VAL A 1 211 ? 24.057 4.280 -29.993 1.00 81.81 211 VAL A CA 1
ATOM 1607 C C 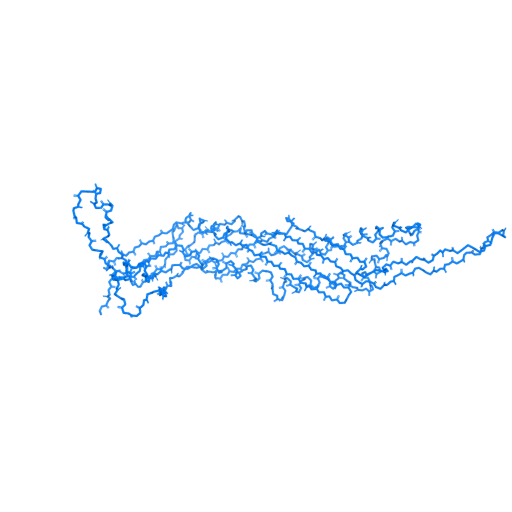. VAL A 1 211 ? 23.644 4.268 -28.526 1.00 81.81 211 VAL A C 1
ATOM 1609 O O . VAL A 1 211 ? 23.633 5.315 -27.898 1.00 81.81 211 VAL A O 1
A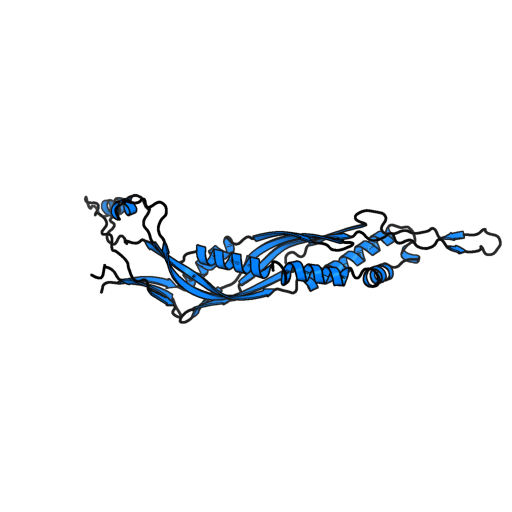TOM 1612 N N . PHE A 1 212 ? 23.381 3.089 -27.971 1.00 82.81 212 PHE A N 1
ATOM 1613 C CA . PHE A 1 212 ? 23.041 2.893 -26.568 1.00 82.81 212 PHE A CA 1
ATOM 1614 C C . PHE A 1 212 ? 24.153 3.392 -25.632 1.00 82.81 212 PHE A C 1
ATOM 1616 O O . PHE A 1 212 ? 23.885 4.212 -24.760 1.00 82.81 212 PHE A O 1
ATOM 1623 N N . ASP A 1 213 ? 25.406 2.993 -25.875 1.00 82.81 213 ASP A N 1
ATOM 1624 C CA . ASP A 1 213 ? 26.583 3.463 -25.134 1.00 82.81 213 ASP A CA 1
ATOM 1625 C C . ASP A 1 213 ? 26.715 4.989 -25.226 1.00 82.81 213 ASP A C 1
ATOM 1627 O O . ASP A 1 213 ? 26.974 5.652 -24.229 1.00 82.81 213 ASP A O 1
ATOM 1631 N N . PHE A 1 214 ? 26.486 5.571 -26.410 1.00 80.75 214 PHE A N 1
ATOM 1632 C CA . PHE A 1 214 ? 26.503 7.023 -26.579 1.00 80.75 214 PHE A CA 1
ATOM 1633 C C . PHE A 1 214 ? 25.402 7.713 -25.769 1.00 80.75 214 PHE A C 1
ATOM 1635 O O . PHE A 1 214 ? 25.680 8.741 -25.157 1.00 80.75 214 PHE A O 1
ATOM 1642 N N . LEU A 1 215 ? 24.178 7.174 -25.759 1.00 77.88 215 LEU A N 1
ATOM 1643 C CA . LEU A 1 215 ? 23.072 7.733 -24.979 1.00 77.88 215 LEU A CA 1
ATOM 1644 C C . LEU A 1 215 ? 23.362 7.664 -23.478 1.00 77.88 215 LEU A C 1
ATOM 1646 O O . LEU A 1 215 ? 23.178 8.664 -22.789 1.00 77.88 215 LEU A O 1
ATOM 1650 N N . ARG A 1 216 ? 23.892 6.531 -23.003 1.00 78.44 216 ARG A N 1
ATOM 1651 C CA . ARG A 1 216 ? 24.321 6.356 -21.614 1.00 78.44 216 ARG A CA 1
ATOM 1652 C C . ARG A 1 216 ? 25.442 7.333 -21.247 1.00 78.44 216 ARG A C 1
ATOM 1654 O O . ARG A 1 216 ? 25.297 8.090 -20.300 1.00 78.44 216 ARG A O 1
ATOM 1661 N N . ASP A 1 217 ? 26.520 7.378 -22.028 1.00 76.62 217 ASP A N 1
ATOM 1662 C CA . ASP A 1 217 ? 27.706 8.187 -21.713 1.00 76.62 217 ASP A CA 1
ATOM 1663 C C . ASP A 1 217 ? 27.489 9.701 -21.888 1.00 76.62 217 ASP A C 1
ATOM 1665 O O . ASP A 1 217 ? 28.175 10.506 -21.256 1.00 76.62 217 ASP A O 1
ATOM 1669 N N . THR A 1 218 ? 26.607 10.108 -22.807 1.00 69.50 218 THR A N 1
ATOM 1670 C CA . THR A 1 218 ? 26.444 11.524 -23.189 1.00 69.50 218 THR A CA 1
ATOM 1671 C C . THR A 1 218 ? 25.316 12.207 -22.439 1.00 69.50 218 THR A C 1
ATOM 1673 O O . THR A 1 218 ? 25.439 13.395 -22.139 1.00 69.50 218 THR A O 1
ATOM 1676 N N . PHE A 1 219 ? 24.220 11.491 -22.188 1.00 71.00 219 PHE A N 1
ATOM 1677 C CA . PHE A 1 219 ? 23.012 12.080 -21.621 1.00 71.00 219 PHE A CA 1
ATOM 1678 C C . PHE A 1 219 ? 22.680 11.575 -20.221 1.00 71.00 219 PHE A C 1
ATOM 1680 O O . PHE A 1 219 ? 21.739 12.099 -19.651 1.00 71.00 219 PHE A O 1
ATOM 1687 N N . ASP A 1 220 ? 23.413 10.588 -19.696 1.00 77.12 220 ASP A N 1
ATOM 1688 C CA . ASP A 1 220 ? 23.212 10.003 -18.358 1.00 77.12 220 ASP A CA 1
ATOM 1689 C C . ASP A 1 220 ? 21.774 9.526 -18.070 1.00 77.12 220 ASP A C 1
ATOM 1691 O O . ASP A 1 220 ? 21.396 9.258 -16.939 1.00 77.12 220 ASP A O 1
ATOM 1695 N N . ILE A 1 221 ? 20.973 9.348 -19.129 1.00 73.88 221 ILE A N 1
ATOM 1696 C CA . ILE A 1 221 ? 19.517 9.154 -19.070 1.00 73.88 221 ILE A CA 1
ATOM 1697 C C . ILE A 1 221 ? 19.113 7.987 -18.169 1.00 73.88 221 ILE A C 1
ATOM 1699 O O . ILE A 1 221 ? 18.049 8.023 -17.567 1.00 73.88 221 ILE A O 1
ATOM 1703 N N . PHE A 1 222 ? 19.920 6.929 -18.110 1.00 74.88 222 PHE A N 1
ATOM 1704 C CA . PHE A 1 222 ? 19.601 5.747 -17.311 1.00 74.88 222 PHE A CA 1
ATOM 1705 C C . PHE A 1 222 ? 19.804 5.982 -15.827 1.00 74.88 222 PHE A C 1
ATOM 1707 O O . PHE A 1 222 ? 18.941 5.600 -15.044 1.00 74.88 222 PHE A O 1
ATOM 1714 N N . ASP A 1 223 ? 20.929 6.592 -15.467 1.00 78.88 223 ASP A N 1
ATOM 1715 C CA . ASP A 1 223 ? 21.258 6.855 -14.077 1.00 78.88 223 ASP A CA 1
ATOM 1716 C C . ASP A 1 223 ? 20.306 7.969 -13.564 1.00 78.88 223 ASP A C 1
ATOM 1718 O O . ASP A 1 223 ? 19.684 7.790 -12.518 1.00 78.88 223 ASP A O 1
ATOM 1722 N N . ASP A 1 224 ? 20.040 9.010 -14.370 1.00 82.94 224 ASP A N 1
ATOM 1723 C CA . ASP A 1 224 ? 19.054 10.070 -14.077 1.00 82.94 224 ASP A CA 1
ATOM 1724 C C . ASP A 1 224 ? 17.618 9.528 -13.945 1.00 82.94 224 ASP A C 1
ATOM 1726 O O . ASP A 1 224 ? 16.856 9.953 -13.079 1.00 82.94 224 ASP A O 1
ATOM 1730 N N . LEU A 1 225 ? 17.209 8.584 -14.799 1.00 79.19 225 LEU A N 1
ATOM 1731 C CA . LEU A 1 225 ? 15.870 8.000 -14.730 1.00 79.19 225 LEU A CA 1
ATOM 1732 C C . LEU A 1 225 ? 15.717 7.030 -13.558 1.00 79.19 225 LEU A C 1
ATOM 1734 O O . LEU A 1 225 ? 14.657 7.005 -12.937 1.00 79.19 225 LEU A O 1
ATOM 1738 N N . GLN A 1 226 ? 16.745 6.239 -13.241 1.00 81.56 226 GLN A N 1
ATOM 1739 C CA . GLN A 1 226 ? 16.750 5.419 -12.028 1.00 81.56 226 GLN A CA 1
ATOM 1740 C C . GLN A 1 226 ? 16.650 6.299 -10.781 1.00 81.56 226 GLN A C 1
ATOM 1742 O O . GLN A 1 226 ? 15.829 6.013 -9.913 1.00 81.56 226 GLN A O 1
ATOM 1747 N N . GLU A 1 227 ? 17.418 7.392 -10.724 1.00 83.69 227 GLU A N 1
ATOM 1748 C CA . GLU A 1 227 ? 17.336 8.378 -9.644 1.00 83.69 227 GLU A CA 1
ATOM 1749 C C . GLU A 1 227 ? 15.947 9.025 -9.587 1.00 83.69 227 GLU A C 1
ATOM 1751 O O . GLU A 1 227 ? 15.357 9.081 -8.514 1.00 83.69 227 GLU A O 1
ATOM 1756 N N . ALA A 1 228 ? 15.361 9.410 -10.725 1.00 82.75 228 ALA A N 1
ATOM 1757 C CA . ALA A 1 228 ? 14.018 9.988 -10.773 1.00 82.75 228 ALA A CA 1
ATOM 1758 C C . ALA A 1 228 ? 12.920 9.007 -10.319 1.00 82.75 228 ALA A C 1
ATOM 1760 O O . ALA A 1 228 ? 11.993 9.410 -9.620 1.00 82.75 228 ALA A O 1
ATOM 1761 N N . ILE A 1 229 ? 13.018 7.721 -10.684 1.00 80.50 229 ILE A N 1
ATOM 1762 C CA . ILE A 1 229 ? 12.100 6.671 -10.209 1.00 80.50 229 ILE A CA 1
ATOM 1763 C C . ILE A 1 229 ? 12.260 6.484 -8.698 1.00 80.50 229 ILE A C 1
ATOM 1765 O O . ILE A 1 229 ? 11.268 6.461 -7.973 1.00 80.50 229 ILE A O 1
ATOM 1769 N N . HIS A 1 230 ? 13.498 6.378 -8.216 1.00 82.88 230 HIS A N 1
ATOM 1770 C CA . HIS A 1 230 ? 13.785 6.269 -6.790 1.00 82.88 230 HIS A CA 1
ATOM 1771 C C . HIS A 1 230 ? 13.260 7.497 -6.025 1.00 82.88 230 HIS A C 1
ATOM 1773 O O . HIS A 1 230 ? 12.637 7.364 -4.975 1.00 82.88 230 HIS A O 1
ATOM 1779 N N . ASP A 1 231 ? 13.428 8.706 -6.554 1.00 81.88 231 ASP A N 1
ATOM 1780 C CA . ASP A 1 231 ? 12.935 9.913 -5.898 1.00 81.88 231 ASP A CA 1
ATOM 1781 C C . ASP A 1 231 ? 11.406 10.002 -5.871 1.00 81.88 231 ASP A C 1
ATOM 1783 O O . ASP A 1 231 ? 10.828 10.375 -4.844 1.00 81.88 231 ASP A O 1
ATOM 1787 N N . GLU A 1 232 ? 10.740 9.604 -6.956 1.00 82.38 232 GLU A N 1
ATOM 1788 C CA . GLU A 1 232 ? 9.279 9.578 -7.027 1.00 82.38 232 GLU A CA 1
ATOM 1789 C C . GLU A 1 232 ? 8.688 8.547 -6.051 1.00 82.38 232 GLU A C 1
ATOM 1791 O O . GL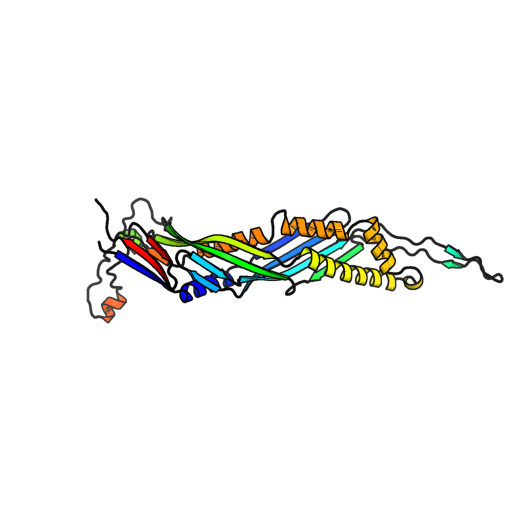U A 1 232 ? 7.775 8.870 -5.285 1.00 82.38 232 GLU A O 1
ATOM 1796 N N . PHE A 1 233 ? 9.222 7.320 -6.026 1.00 77.75 233 PHE A N 1
ATOM 1797 C CA . PHE A 1 233 ? 8.602 6.205 -5.301 1.00 77.75 233 PHE A CA 1
ATOM 1798 C C . PHE A 1 233 ? 9.199 5.914 -3.917 1.00 77.75 233 PHE A C 1
ATOM 1800 O O . PHE A 1 233 ? 8.490 5.346 -3.081 1.00 77.75 233 PHE A O 1
ATOM 1807 N N . GLU A 1 234 ? 10.437 6.326 -3.629 1.00 73.38 234 GLU A N 1
ATOM 1808 C CA . GLU A 1 234 ? 11.137 6.003 -2.375 1.00 73.38 234 GLU A CA 1
ATOM 1809 C C . GLU A 1 234 ? 11.380 7.218 -1.463 1.00 73.38 234 GLU A C 1
ATOM 1811 O O . GLU A 1 234 ? 11.255 7.078 -0.243 1.00 73.38 234 GLU A O 1
ATOM 1816 N N . THR A 1 235 ? 11.670 8.419 -1.990 1.00 66.56 235 THR A N 1
ATOM 1817 C CA . THR A 1 235 ? 12.049 9.580 -1.145 1.00 66.56 235 THR A CA 1
ATOM 1818 C C . THR A 1 235 ? 10.983 10.675 -1.010 1.00 66.56 235 THR A C 1
ATOM 1820 O O . THR A 1 235 ? 10.899 11.300 0.052 1.00 66.56 235 THR A O 1
ATOM 1823 N N . GLY A 1 236 ? 10.173 10.927 -2.044 1.00 58.31 236 GLY A N 1
ATOM 1824 C CA . GLY A 1 236 ? 9.227 12.047 -2.102 1.00 58.31 236 GLY A CA 1
ATOM 1825 C C . GLY A 1 236 ? 7.889 11.795 -1.395 1.00 58.31 236 GLY A C 1
ATOM 1826 O O . GLY A 1 236 ? 7.694 12.171 -0.236 1.00 58.31 236 GLY A O 1
ATOM 1827 N N . ALA A 1 237 ? 6.941 11.200 -2.122 1.00 55.38 237 ALA A N 1
ATOM 1828 C CA . ALA A 1 237 ? 5.632 10.755 -1.641 1.00 55.38 237 ALA A CA 1
ATOM 1829 C C . ALA A 1 237 ? 5.603 9.229 -1.724 1.00 55.38 237 ALA A C 1
ATOM 1831 O O . ALA A 1 237 ? 4.926 8.664 -2.580 1.00 55.38 237 ALA A O 1
ATOM 1832 N N . SER A 1 238 ? 6.429 8.584 -0.892 1.00 71.44 238 SER A N 1
ATOM 1833 C CA . SER A 1 238 ? 6.792 7.191 -1.123 1.00 71.44 238 SER A CA 1
ATOM 1834 C C . SER A 1 238 ? 5.557 6.311 -1.290 1.00 71.44 238 SER A C 1
ATOM 1836 O O . SER A 1 238 ? 4.586 6.402 -0.529 1.00 71.44 238 SER A O 1
ATOM 1838 N N . LEU A 1 239 ? 5.597 5.459 -2.310 1.00 76.06 239 LEU A N 1
ATOM 1839 C CA . LEU A 1 239 ? 4.562 4.471 -2.599 1.00 76.06 239 LEU A CA 1
ATOM 1840 C C . LEU A 1 239 ? 4.218 3.686 -1.330 1.00 76.06 239 LEU A C 1
ATOM 1842 O O . LEU A 1 239 ? 3.050 3.556 -0.969 1.00 76.06 239 LEU A O 1
ATOM 1846 N N . GLY A 1 240 ? 5.256 3.289 -0.585 1.00 77.94 240 GLY A N 1
ATOM 1847 C CA . GLY A 1 240 ? 5.119 2.677 0.731 1.00 77.94 240 GLY A CA 1
ATOM 1848 C C . GLY A 1 240 ? 4.357 3.552 1.725 1.00 77.94 240 GLY A C 1
ATOM 1849 O O . GLY A 1 240 ? 3.417 3.075 2.342 1.00 77.94 240 GLY A O 1
ATOM 1850 N N . GLY A 1 241 ? 4.672 4.843 1.849 1.00 79.94 241 GLY A N 1
ATOM 1851 C CA . GLY A 1 241 ? 3.945 5.749 2.744 1.00 79.94 241 GLY A CA 1
ATOM 1852 C C . GLY A 1 241 ? 2.449 5.850 2.429 1.00 79.94 241 GLY A C 1
ATOM 1853 O O . GLY A 1 241 ? 1.631 5.841 3.348 1.00 79.94 241 GLY A O 1
ATOM 1854 N N . THR A 1 242 ? 2.086 5.893 1.144 1.00 82.25 242 THR A N 1
ATOM 1855 C CA . THR A 1 242 ? 0.679 5.914 0.705 1.00 82.25 242 THR A CA 1
ATOM 1856 C C . THR A 1 242 ? -0.032 4.605 1.046 1.00 82.25 242 THR A C 1
ATOM 1858 O O . THR A 1 242 ? -1.127 4.628 1.605 1.00 82.25 242 THR A O 1
ATOM 1861 N N . ILE A 1 243 ? 0.609 3.467 0.775 1.00 82.75 243 ILE A N 1
ATOM 1862 C CA . ILE A 1 243 ? 0.064 2.134 1.069 1.00 82.75 243 ILE A CA 1
ATOM 1863 C C . ILE A 1 243 ? -0.119 1.941 2.574 1.00 82.75 243 ILE A C 1
ATOM 1865 O O . ILE A 1 243 ? -1.183 1.520 3.017 1.00 82.75 243 ILE A O 1
ATOM 1869 N N . LEU A 1 244 ? 0.886 2.304 3.373 1.00 83.00 244 LEU A N 1
ATOM 1870 C CA . LEU A 1 244 ? 0.828 2.207 4.830 1.00 83.00 244 LEU A CA 1
ATOM 1871 C C . LEU A 1 244 ? -0.255 3.112 5.429 1.00 83.00 244 LEU A C 1
ATOM 1873 O O . LEU A 1 244 ? -0.914 2.724 6.393 1.00 83.00 244 LEU A O 1
ATOM 1877 N N . PHE A 1 245 ? -0.455 4.307 4.865 1.00 85.25 245 PHE A N 1
ATOM 1878 C CA . PHE A 1 245 ? -1.535 5.198 5.280 1.00 85.25 245 PHE A CA 1
ATOM 1879 C C . PHE A 1 245 ? -2.911 4.590 4.990 1.00 85.25 245 PHE A C 1
ATOM 1881 O O . PHE A 1 245 ? -3.756 4.560 5.884 1.00 85.25 245 PHE A O 1
ATOM 1888 N N . GLU A 1 246 ? -3.122 4.066 3.781 1.00 86.50 246 GLU A N 1
ATOM 1889 C CA . GLU A 1 246 ? -4.397 3.445 3.414 1.00 86.50 246 GLU A CA 1
ATOM 1890 C C . GLU A 1 246 ? -4.672 2.192 4.256 1.00 86.50 246 GLU A C 1
ATOM 1892 O O . GLU A 1 246 ? -5.771 2.025 4.778 1.00 86.50 246 GLU A O 1
ATOM 1897 N N . LEU A 1 247 ? -3.657 1.352 4.479 1.00 85.31 247 LEU A N 1
ATOM 1898 C CA . LEU A 1 247 ? -3.745 0.206 5.385 1.00 85.31 247 LEU A CA 1
ATOM 1899 C C . LEU A 1 247 ? -4.184 0.632 6.788 1.00 85.31 247 LEU A C 1
ATOM 1901 O O . LEU A 1 247 ? -5.137 0.074 7.333 1.00 85.31 247 LEU A O 1
ATOM 1905 N N . ALA A 1 248 ? -3.522 1.640 7.362 1.00 84.38 248 ALA A N 1
ATOM 1906 C CA . ALA A 1 248 ? -3.869 2.166 8.679 1.00 84.38 248 ALA A CA 1
ATOM 1907 C C . ALA A 1 248 ? -5.316 2.679 8.730 1.00 84.38 248 ALA A C 1
ATOM 1909 O O . ALA A 1 248 ? -6.047 2.359 9.669 1.00 84.38 248 ALA A O 1
ATOM 1910 N N . GLU A 1 249 ? -5.747 3.444 7.721 1.00 87.19 249 GLU A N 1
ATOM 1911 C CA . GLU A 1 249 ? -7.124 3.936 7.644 1.00 87.19 249 GLU A CA 1
ATOM 1912 C C . GLU A 1 249 ? -8.139 2.791 7.577 1.00 87.19 249 GLU A C 1
ATOM 1914 O O . GLU A 1 249 ? -9.187 2.861 8.220 1.00 87.19 249 GLU A O 1
ATOM 1919 N N . GLN A 1 250 ? -7.852 1.733 6.822 1.00 87.38 250 GLN A N 1
ATOM 1920 C CA . GLN A 1 250 ? -8.789 0.628 6.632 1.00 87.38 250 GLN A CA 1
ATOM 1921 C C . GLN A 1 250 ? -8.891 -0.257 7.877 1.00 87.38 250 GLN A C 1
ATOM 1923 O O . GLN A 1 250 ? -10.005 -0.591 8.290 1.00 87.38 250 GLN A O 1
ATOM 1928 N N . PHE A 1 251 ? -7.776 -0.534 8.563 1.00 84.00 251 PHE A N 1
ATOM 1929 C CA . PHE A 1 251 ? -7.808 -1.177 9.884 1.00 84.00 251 PHE A CA 1
ATOM 1930 C C . PHE A 1 251 ? -8.574 -0.347 10.922 1.00 84.00 251 PHE A C 1
ATOM 1932 O O . PHE A 1 251 ? -9.339 -0.898 11.716 1.00 84.00 251 PHE A O 1
ATOM 1939 N N . ALA A 1 252 ? -8.450 0.981 10.889 1.00 83.69 252 ALA A N 1
ATOM 1940 C CA . ALA A 1 252 ? -9.222 1.840 11.782 1.00 83.69 252 ALA A CA 1
ATOM 1941 C C . ALA A 1 252 ? -10.734 1.830 11.458 1.00 83.69 252 ALA A C 1
ATOM 1943 O O . ALA A 1 252 ? -11.571 2.045 12.342 1.00 83.69 252 ALA A O 1
ATOM 1944 N N . ARG A 1 253 ? -11.115 1.570 10.198 1.00 85.88 253 ARG A N 1
ATOM 1945 C CA . ARG A 1 253 ? -12.515 1.551 9.734 1.00 85.88 253 ARG A CA 1
ATOM 1946 C C . ARG A 1 253 ? -13.255 0.249 10.027 1.00 85.88 253 ARG A C 1
ATOM 1948 O O . ARG A 1 253 ? -14.468 0.323 10.228 1.00 85.88 253 ARG A O 1
ATOM 1955 N N . THR A 1 254 ? -12.578 -0.900 10.062 1.00 81.88 254 THR A N 1
ATOM 1956 C CA . THR A 1 254 ? -13.233 -2.210 10.251 1.00 81.88 254 THR A CA 1
ATOM 1957 C C . THR A 1 254 ? -13.937 -2.347 11.592 1.00 81.88 254 THR A C 1
ATOM 1959 O O . THR A 1 254 ? -14.975 -3.001 11.654 1.00 81.88 254 THR A O 1
ATOM 1962 N N . LYS A 1 255 ? -13.428 -1.685 12.643 1.00 86.75 255 LYS A N 1
ATOM 1963 C CA . LYS A 1 255 ? -14.040 -1.633 13.985 1.00 86.75 255 LYS A CA 1
ATOM 1964 C C . LYS A 1 255 ? -14.535 -3.019 14.431 1.00 86.75 255 LYS A C 1
ATOM 1966 O O . LYS A 1 255 ? -15.749 -3.220 14.549 1.00 86.75 255 LYS A O 1
ATOM 1971 N N . PRO A 1 256 ? -13.624 -3.977 14.695 1.00 83.88 256 PRO A N 1
ATOM 1972 C CA . PRO A 1 256 ? -13.963 -5.387 14.929 1.00 83.88 256 PRO A CA 1
ATOM 1973 C C . PRO A 1 256 ? -15.035 -5.598 16.003 1.00 83.88 256 PRO A C 1
ATOM 1975 O O . PRO A 1 256 ? -15.752 -6.596 15.984 1.00 83.88 256 PRO A O 1
ATOM 1978 N N . ILE A 1 257 ? -15.147 -4.663 16.951 1.00 91.06 257 ILE A N 1
ATOM 1979 C CA . ILE A 1 257 ? -16.162 -4.672 17.994 1.00 91.06 257 ILE A CA 1
ATOM 1980 C C . ILE A 1 257 ? -16.791 -3.278 18.084 1.00 91.06 257 ILE A C 1
ATOM 1982 O O . ILE A 1 257 ? -16.107 -2.290 18.355 1.00 91.06 257 ILE A O 1
ATOM 1986 N N . THR A 1 258 ? -18.112 -3.222 17.915 1.00 92.88 258 THR A N 1
ATOM 1987 C CA . THR A 1 258 ? -18.938 -2.035 18.166 1.00 92.88 258 THR A CA 1
ATOM 1988 C C . THR A 1 258 ? -19.962 -2.370 19.238 1.00 92.88 258 THR A C 1
ATOM 1990 O O . THR A 1 258 ? -20.743 -3.308 19.085 1.00 92.88 258 THR A O 1
ATOM 1993 N N . ILE A 1 259 ? -19.948 -1.622 20.340 1.00 93.50 259 ILE A N 1
ATOM 1994 C CA . ILE A 1 259 ? -20.835 -1.858 21.480 1.00 93.50 259 ILE A CA 1
ATOM 1995 C C . ILE A 1 259 ? -21.665 -0.593 21.705 1.00 93.50 259 ILE A C 1
ATOM 1997 O O . ILE A 1 259 ? -21.101 0.415 22.142 1.00 93.50 259 ILE A O 1
ATOM 2001 N N . PRO A 1 260 ? -22.983 -0.614 21.434 1.00 92.31 260 PRO A N 1
ATOM 2002 C CA . PRO A 1 260 ? -23.831 0.547 21.661 1.00 92.31 260 PRO A CA 1
ATOM 2003 C C . PRO A 1 260 ? -23.879 0.884 23.151 1.00 92.31 260 PRO A C 1
ATOM 2005 O O . PRO A 1 260 ? -23.870 -0.002 24.014 1.00 92.31 260 PRO A O 1
ATOM 2008 N N . THR A 1 261 ? -23.937 2.176 23.460 1.00 90.69 261 THR A N 1
ATOM 2009 C CA . THR A 1 261 ? -24.061 2.668 24.827 1.00 90.69 261 THR A CA 1
ATOM 2010 C C . THR A 1 261 ? -25.090 3.806 24.912 1.00 90.69 261 THR A C 1
ATOM 2012 O O . THR A 1 261 ? -24.968 4.813 24.215 1.00 90.69 261 THR A O 1
ATOM 2015 N N . PRO A 1 262 ? -26.107 3.674 25.782 1.00 91.06 262 PRO A N 1
ATOM 2016 C CA . PRO A 1 262 ? -26.364 2.525 26.657 1.00 91.06 262 PRO A CA 1
ATOM 2017 C C . PRO A 1 262 ? -26.807 1.250 25.907 1.00 91.06 262 PRO A C 1
ATOM 2019 O O . PRO A 1 262 ? -27.436 1.307 24.858 1.00 91.06 262 PRO A O 1
ATOM 2022 N N . PHE A 1 263 ? -26.480 0.084 26.470 1.00 90.31 263 PHE A N 1
ATOM 2023 C CA . PHE A 1 263 ? -26.696 -1.232 25.862 1.00 90.31 263 PHE A CA 1
ATOM 2024 C C . PHE A 1 263 ? -28.080 -1.817 26.200 1.00 90.31 263 PHE A C 1
ATOM 2026 O O . PHE A 1 263 ? -28.442 -1.855 27.382 1.00 90.31 263 PHE A O 1
ATOM 2033 N N . PRO A 1 264 ? -28.848 -2.328 25.224 1.00 87.56 264 PRO A N 1
ATOM 2034 C CA . PRO A 1 264 ? -30.167 -2.914 25.462 1.00 87.56 264 PRO A CA 1
ATOM 2035 C C . PRO A 1 264 ? -30.052 -4.339 26.035 1.00 87.56 264 PRO A C 1
ATOM 2037 O O . PRO A 1 264 ? -29.760 -5.298 25.331 1.00 87.56 264 PRO A O 1
ATOM 2040 N N . ALA A 1 265 ? -30.293 -4.513 27.338 1.00 78.19 265 ALA A N 1
ATOM 2041 C CA . ALA A 1 265 ? -30.107 -5.806 28.021 1.00 78.19 265 ALA A CA 1
ATOM 2042 C C . ALA A 1 265 ? -31.376 -6.668 28.148 1.00 78.19 265 ALA A C 1
ATOM 2044 O O . ALA A 1 265 ? -31.340 -7.740 28.756 1.00 78.19 265 ALA A O 1
ATOM 2045 N N . ALA A 1 266 ? -32.507 -6.189 27.633 1.00 67.25 266 ALA A N 1
ATOM 2046 C CA . ALA A 1 266 ? -33.798 -6.865 27.718 1.00 67.25 266 ALA A CA 1
ATOM 2047 C C . ALA A 1 266 ? -34.701 -6.430 26.559 1.00 67.25 266 ALA A C 1
ATOM 2049 O O . ALA A 1 266 ? -35.720 -5.774 26.773 1.00 67.25 266 ALA A O 1
ATOM 2050 N N . GLU A 1 267 ? -34.285 -6.750 25.340 1.00 64.12 267 GLU A N 1
ATOM 2051 C CA . GLU A 1 267 ? -35.103 -6.570 24.147 1.00 64.12 267 GLU A CA 1
ATOM 2052 C C . GLU A 1 267 ? -35.943 -7.834 23.926 1.00 64.12 267 GLU A C 1
ATOM 2054 O O . GLU A 1 267 ? -35.407 -8.929 23.772 1.00 64.12 267 GLU A O 1
ATOM 2059 N N . ASP A 1 268 ? -37.267 -7.690 23.974 1.00 62.38 268 ASP A N 1
ATOM 2060 C CA . ASP A 1 268 ? -38.167 -8.614 23.288 1.00 62.38 268 ASP A CA 1
ATOM 2061 C C . ASP A 1 268 ? -38.504 -7.921 21.973 1.00 62.38 268 ASP A C 1
ATOM 2063 O O . ASP A 1 268 ? -39.293 -6.972 21.974 1.00 62.38 268 ASP A O 1
ATOM 2067 N N . ASP A 1 269 ? -37.933 -8.367 20.858 1.00 64.25 269 ASP A N 1
ATOM 2068 C CA . ASP A 1 269 ? -38.475 -7.949 19.572 1.00 64.25 269 ASP A CA 1
ATOM 2069 C C . ASP A 1 269 ? -39.924 -8.496 19.457 1.00 64.25 269 ASP A C 1
ATOM 2071 O O . ASP A 1 269 ? -40.220 -9.603 19.932 1.00 64.25 269 ASP A O 1
ATOM 2075 N N . PRO A 1 270 ? -40.870 -7.729 18.886 1.00 64.12 270 PRO A N 1
ATOM 2076 C CA . PRO A 1 270 ? -42.257 -8.154 18.721 1.00 64.12 270 PRO A CA 1
ATOM 2077 C C . PRO A 1 270 ? -42.430 -9.490 17.978 1.00 64.12 270 PRO A C 1
ATOM 2079 O O . PRO A 1 270 ? -43.415 -10.183 18.240 1.00 64.12 270 PRO A O 1
ATOM 2082 N N . GLU A 1 271 ? -41.513 -9.868 17.085 1.00 65.12 271 GLU A N 1
ATOM 2083 C CA . GLU A 1 271 ? -41.498 -11.175 16.420 1.00 65.12 271 GLU A CA 1
ATOM 2084 C C . GLU A 1 271 ? -41.166 -12.290 17.426 1.00 65.12 271 GLU A C 1
ATOM 2086 O O . GLU A 1 271 ? -41.964 -13.216 17.597 1.00 65.12 271 GLU A O 1
ATOM 2091 N N . THR A 1 272 ? -40.098 -12.131 18.209 1.00 66.50 272 THR A N 1
ATOM 2092 C CA . THR A 1 272 ? -39.712 -13.042 19.302 1.00 66.50 272 THR A CA 1
ATOM 2093 C C . THR A 1 272 ? -40.815 -13.177 20.365 1.00 66.50 272 THR A C 1
ATOM 2095 O O . THR A 1 272 ? -41.176 -14.283 20.781 1.00 66.50 272 THR A O 1
ATOM 2098 N N . ALA A 1 273 ? -41.430 -12.065 20.781 1.00 68.38 273 ALA A N 1
ATOM 2099 C CA . ALA A 1 273 ? -42.536 -12.075 21.739 1.00 68.38 273 ALA A CA 1
ATOM 2100 C C . ALA A 1 273 ? -43.772 -12.816 21.193 1.00 68.38 273 ALA A C 1
ATOM 2102 O O . ALA A 1 273 ? -44.421 -13.572 21.926 1.00 68.38 273 ALA A O 1
ATOM 2103 N N . ALA A 1 274 ? -44.083 -12.644 19.902 1.00 67.69 274 ALA A N 1
ATOM 2104 C CA . ALA A 1 274 ? -45.192 -13.323 19.239 1.00 67.69 274 ALA A CA 1
ATOM 2105 C C . ALA A 1 274 ? -44.944 -14.832 19.068 1.00 67.69 274 ALA A C 1
ATOM 2107 O O . ALA A 1 274 ? -45.864 -15.624 19.296 1.00 67.69 274 ALA A O 1
ATOM 2108 N N . GLU A 1 275 ? -43.721 -15.242 18.715 1.00 75.00 275 GLU A N 1
ATOM 2109 C CA . GLU A 1 275 ? -43.324 -16.654 18.622 1.00 75.00 275 GLU A CA 1
ATOM 2110 C C . GLU A 1 275 ? -43.441 -17.376 19.968 1.00 75.00 275 GLU A C 1
ATOM 2112 O O . GLU A 1 275 ? -43.880 -18.528 20.038 1.00 75.00 275 GLU A O 1
ATOM 2117 N N . GLU A 1 276 ? -43.131 -16.674 21.054 1.00 76.44 276 GLU A N 1
ATOM 2118 C CA . GLU A 1 276 ? -43.250 -17.199 22.408 1.00 76.44 276 GLU A CA 1
ATOM 2119 C C . GLU A 1 276 ? -44.658 -17.082 23.019 1.00 76.44 276 GLU A C 1
ATOM 2121 O O . GLU A 1 276 ? -44.895 -17.523 24.148 1.00 76.44 276 GLU A O 1
ATOM 2126 N N . GLY A 1 277 ? -45.621 -16.515 22.285 1.00 75.62 277 GLY A N 1
ATOM 2127 C CA . GLY A 1 277 ? -46.996 -16.337 22.751 1.00 75.62 277 GLY A CA 1
ATOM 2128 C C . GLY A 1 277 ? -47.122 -15.355 23.920 1.00 75.62 277 GLY A C 1
ATOM 2129 O O . GLY A 1 277 ? -48.040 -15.480 24.737 1.00 75.62 277 GLY A O 1
ATOM 2130 N N . ARG A 1 278 ? -46.192 -14.400 24.027 1.00 72.25 278 ARG A N 1
ATOM 2131 C CA . ARG A 1 278 ? -46.244 -13.301 24.991 1.00 72.25 278 ARG A CA 1
ATOM 2132 C C . ARG A 1 278 ? -47.013 -12.131 24.362 1.00 72.25 278 ARG A C 1
ATOM 2134 O O . ARG A 1 278 ? -46.639 -11.618 23.318 1.00 72.25 278 ARG A O 1
ATOM 2141 N N . ASP A 1 279 ? -48.069 -11.664 25.030 1.00 68.00 279 ASP A N 1
ATOM 2142 C CA . ASP A 1 279 ? -48.876 -10.510 24.577 1.00 68.00 279 ASP A CA 1
ATOM 2143 C C . ASP A 1 279 ? -48.222 -9.139 24.882 1.00 68.00 279 ASP A C 1
ATOM 2145 O O . ASP A 1 279 ? -48.840 -8.092 24.680 1.00 68.00 279 ASP A O 1
ATOM 2149 N N . VAL A 1 280 ? -47.008 -9.121 25.444 1.00 63.62 280 VAL A N 1
ATOM 2150 C CA . VAL A 1 280 ? -46.351 -7.909 25.953 1.00 63.62 280 VAL A CA 1
ATOM 2151 C C . VAL A 1 280 ? -44.949 -7.806 25.370 1.00 63.62 280 VAL A C 1
ATOM 2153 O O . VAL A 1 280 ? -44.118 -8.664 25.640 1.00 63.62 280 VAL A O 1
ATOM 2156 N N . VAL A 1 281 ? -44.700 -6.724 24.632 1.00 67.94 281 VAL A N 1
ATOM 2157 C CA . VAL A 1 281 ? -43.358 -6.284 24.232 1.00 67.94 281 VAL A CA 1
ATOM 2158 C C . VAL A 1 281 ? -42.727 -5.580 25.432 1.00 67.94 281 VAL A C 1
ATOM 2160 O O . VAL A 1 281 ? -43.336 -4.673 26.014 1.00 67.94 281 VAL A O 1
ATOM 2163 N N . LEU A 1 282 ? -41.547 -6.031 25.853 1.00 68.88 282 LEU A N 1
ATOM 2164 C CA . LEU A 1 282 ? -40.817 -5.405 26.952 1.00 68.88 282 LEU A CA 1
ATOM 2165 C C . LEU A 1 282 ? -40.201 -4.086 26.476 1.00 68.88 282 LEU A C 1
ATOM 2167 O O . LEU A 1 282 ? -39.603 -4.024 25.410 1.00 68.88 282 LEU A O 1
ATOM 2171 N N . VAL A 1 283 ? -40.339 -3.030 27.283 1.00 74.56 283 VAL A N 1
ATOM 2172 C CA . VAL A 1 283 ? -39.563 -1.799 27.072 1.00 74.56 283 VAL A CA 1
ATOM 2173 C C . VAL A 1 283 ? -38.097 -2.136 27.360 1.00 74.56 283 VAL A C 1
ATOM 2175 O O . VAL A 1 283 ? -37.832 -2.687 28.438 1.00 74.56 283 VAL A O 1
ATOM 2178 N N . PRO A 1 284 ? -37.162 -1.816 26.451 1.00 81.50 284 PRO A N 1
ATOM 2179 C CA . PRO A 1 284 ? -35.758 -2.161 26.609 1.00 81.50 284 PRO A CA 1
ATOM 2180 C C . PRO A 1 284 ? -35.196 -1.546 27.891 1.00 81.50 284 PRO A C 1
ATOM 2182 O O . PRO A 1 284 ? -35.420 -0.376 28.218 1.00 81.50 284 PRO A O 1
ATOM 2185 N N . VAL A 1 285 ? -34.444 -2.352 28.637 1.00 86.12 285 VAL A N 1
ATOM 2186 C CA . VAL A 1 285 ? -33.647 -1.856 29.760 1.00 86.12 285 VAL A CA 1
ATOM 2187 C C . VAL A 1 285 ? -32.288 -1.448 29.215 1.00 86.12 285 VAL A C 1
ATOM 2189 O O . VAL A 1 285 ? -31.459 -2.303 28.905 1.00 86.12 285 VAL A O 1
ATOM 2192 N N . LEU A 1 286 ? -32.077 -0.138 29.114 1.00 89.44 286 LEU A N 1
ATOM 2193 C CA . LEU A 1 286 ? -30.826 0.451 28.653 1.00 89.44 286 LEU A CA 1
ATOM 2194 C C . LEU A 1 286 ? -29.812 0.501 29.802 1.00 89.44 286 LEU A C 1
ATOM 2196 O O . LEU A 1 286 ? -30.051 1.122 30.843 1.00 89.44 286 LEU A O 1
ATOM 2200 N N . LEU A 1 287 ? -28.689 -0.191 29.626 1.00 89.81 287 LEU A N 1
ATOM 2201 C CA . LEU A 1 287 ? -27.600 -0.259 30.589 1.00 89.81 287 LEU A CA 1
ATOM 2202 C C . LEU A 1 287 ? -26.496 0.731 30.209 1.00 89.81 287 LEU A C 1
ATOM 2204 O O . LEU A 1 287 ? -25.888 0.563 29.153 1.00 89.81 287 LEU A O 1
ATOM 2208 N N . PRO A 1 288 ? -26.167 1.721 31.054 1.00 89.50 288 PRO A N 1
ATOM 2209 C CA . PRO A 1 288 ? -24.997 2.550 30.806 1.00 89.50 288 PRO A CA 1
ATOM 2210 C C . PRO A 1 288 ? -23.739 1.687 30.921 1.00 89.50 288 PRO A C 1
ATOM 2212 O O . PRO A 1 288 ? -23.539 1.003 31.934 1.00 89.50 288 PRO A O 1
ATOM 2215 N N . LEU A 1 289 ? -22.919 1.715 29.872 1.00 90.88 289 LEU A N 1
ATOM 2216 C CA . LEU A 1 289 ? -21.629 1.042 29.830 1.00 90.88 289 LEU A CA 1
ATOM 2217 C C . LEU A 1 289 ? -20.511 2.072 29.927 1.00 90.88 289 LEU A C 1
ATOM 2219 O O . LEU A 1 289 ? -20.424 2.992 29.111 1.00 90.88 289 LEU A O 1
ATOM 2223 N N . GLU A 1 290 ? -19.635 1.886 30.907 1.00 88.62 290 GLU A N 1
ATOM 2224 C CA . GLU A 1 290 ? -18.527 2.794 31.189 1.00 88.62 290 GLU A CA 1
ATOM 2225 C C . GLU A 1 290 ? -17.201 2.034 31.315 1.00 88.62 290 GLU A C 1
ATOM 2227 O O . GLU A 1 290 ? -17.169 0.816 31.504 1.00 88.62 290 GLU A O 1
ATOM 2232 N N . ARG A 1 291 ? -16.092 2.788 31.271 1.00 90.44 291 ARG A N 1
ATOM 2233 C CA . ARG A 1 291 ? -14.723 2.301 31.530 1.00 90.44 291 ARG A CA 1
ATOM 2234 C C . ARG A 1 291 ? -14.362 1.070 30.701 1.00 90.44 291 ARG A C 1
ATOM 2236 O O . ARG A 1 291 ? -14.106 0.001 31.269 1.00 90.44 291 ARG A O 1
ATOM 2243 N N . PRO A 1 292 ? -14.316 1.216 29.371 1.00 92.94 292 PRO A N 1
ATOM 2244 C CA . PRO A 1 292 ? -13.860 0.125 28.541 1.00 92.94 292 PRO A CA 1
ATOM 2245 C C . PRO A 1 292 ? -12.425 -0.259 28.912 1.00 92.94 292 PRO A C 1
ATOM 2247 O O . PRO A 1 292 ? -11.575 0.587 29.204 1.00 92.94 292 PRO A O 1
ATOM 2250 N N . ARG A 1 293 ? -12.173 -1.562 28.918 1.00 93.56 293 ARG A N 1
ATOM 2251 C CA . ARG A 1 293 ? -10.856 -2.172 29.067 1.00 93.56 293 ARG A CA 1
ATOM 2252 C C . ARG A 1 293 ? -10.659 -3.135 27.916 1.00 93.56 293 ARG A C 1
ATOM 2254 O O . ARG A 1 293 ? -11.550 -3.940 27.663 1.00 93.56 293 ARG A O 1
ATOM 2261 N N . VAL A 1 294 ? -9.505 -3.044 27.271 1.00 93.88 294 VAL A N 1
ATOM 2262 C CA . VAL A 1 294 ? -9.072 -3.985 26.240 1.00 93.88 294 VAL A CA 1
ATOM 2263 C C . VAL A 1 294 ? -7.987 -4.868 26.825 1.00 93.88 294 VAL A C 1
ATOM 2265 O O . VAL A 1 294 ? -7.097 -4.376 27.520 1.00 93.88 294 VAL A O 1
ATOM 2268 N N . GLU A 1 295 ? -8.078 -6.156 26.544 1.00 95.00 295 GLU A N 1
ATOM 2269 C CA . GLU A 1 295 ? -7.049 -7.147 26.819 1.00 95.00 295 GLU A CA 1
ATOM 2270 C C . GLU A 1 295 ? -6.866 -7.993 25.561 1.00 95.00 295 GLU A C 1
ATOM 2272 O O . GLU A 1 295 ? -7.845 -8.417 24.952 1.00 95.00 295 GLU A O 1
ATOM 2277 N N . VAL A 1 296 ? -5.615 -8.209 25.162 1.00 94.25 296 VAL A N 1
ATOM 2278 C CA . VAL A 1 296 ? -5.266 -9.073 24.031 1.00 94.25 296 VAL A CA 1
ATOM 2279 C C . VAL A 1 296 ? -4.513 -10.266 24.596 1.00 94.25 296 VAL A C 1
ATOM 2281 O O . VAL A 1 296 ? -3.457 -10.095 25.214 1.00 94.25 296 VAL A O 1
ATOM 2284 N N . THR A 1 297 ? -5.084 -11.456 24.445 1.00 94.56 297 THR A N 1
ATOM 2285 C CA . THR A 1 297 ? -4.451 -12.719 24.837 1.00 94.56 297 THR A CA 1
ATOM 2286 C C . THR A 1 297 ? -3.829 -13.392 23.612 1.00 94.56 297 THR A C 1
ATOM 2288 O O . THR A 1 297 ? -3.770 -12.809 22.538 1.00 94.56 297 THR A O 1
ATOM 2291 N N . ASP A 1 298 ? -3.330 -14.613 23.772 1.00 94.06 298 ASP A N 1
ATOM 2292 C CA . ASP A 1 298 ? -2.905 -15.481 22.671 1.00 94.06 298 ASP A CA 1
ATOM 2293 C C . ASP A 1 298 ? -4.073 -16.198 21.965 1.00 94.06 298 ASP A C 1
ATOM 2295 O O . ASP A 1 298 ? -3.839 -16.967 21.040 1.00 94.06 298 ASP A O 1
ATOM 2299 N N . GLU A 1 299 ? -5.321 -15.973 22.391 1.00 92.94 299 GLU A N 1
ATOM 2300 C CA . GLU A 1 299 ? -6.512 -16.624 21.819 1.00 92.94 299 GLU A CA 1
ATOM 2301 C C . GLU A 1 299 ? -7.606 -15.621 21.413 1.00 92.94 299 GLU A C 1
ATOM 2303 O O . GLU A 1 299 ? -8.339 -15.853 20.447 1.00 92.94 299 GLU A O 1
ATOM 2308 N N . GLU A 1 300 ? -7.746 -14.512 22.151 1.00 94.75 300 GLU A N 1
ATOM 2309 C CA . GLU A 1 300 ? -8.871 -13.585 22.015 1.00 94.75 300 GLU A CA 1
ATOM 2310 C C . GLU A 1 300 ? -8.474 -12.114 22.238 1.00 94.75 300 GLU A C 1
ATOM 2312 O O . GLU A 1 300 ? -7.666 -11.769 23.104 1.00 94.75 300 GLU A O 1
ATOM 2317 N N . LEU A 1 301 ? -9.147 -11.227 21.505 1.00 94.88 301 LEU A N 1
ATOM 2318 C CA . LEU A 1 301 ? -9.296 -9.812 21.830 1.00 94.88 301 LEU A CA 1
ATOM 2319 C C . LEU A 1 301 ? -10.530 -9.642 22.718 1.00 94.88 301 LEU A C 1
ATOM 2321 O O . LEU A 1 301 ? -11.655 -9.858 22.270 1.00 94.88 301 LEU A O 1
ATOM 2325 N N . ILE A 1 302 ? -10.328 -9.225 23.965 1.00 95.38 302 ILE A N 1
ATOM 2326 C CA . ILE A 1 302 ? -11.366 -9.129 24.990 1.00 95.38 302 ILE A CA 1
ATOM 2327 C C . ILE A 1 302 ? -11.624 -7.665 25.343 1.00 95.38 302 ILE A C 1
ATOM 2329 O O . ILE A 1 302 ? -10.714 -6.901 25.662 1.00 95.38 302 ILE A O 1
ATOM 2333 N N . VAL A 1 303 ? -12.900 -7.289 25.361 1.00 95.31 303 VAL A N 1
ATOM 2334 C CA . VAL A 1 303 ? -13.380 -5.974 25.787 1.00 95.31 303 VAL A CA 1
ATOM 2335 C C . VAL A 1 303 ? -14.276 -6.138 27.000 1.00 95.31 303 VAL A C 1
ATOM 2337 O O . VAL A 1 303 ? -15.329 -6.772 26.934 1.00 95.31 303 VAL A O 1
ATOM 2340 N N . GLY A 1 304 ? -13.875 -5.540 28.116 1.00 94.06 304 GLY A N 1
ATOM 2341 C CA . GLY A 1 304 ? -14.668 -5.479 29.338 1.00 94.06 304 GLY A CA 1
ATOM 2342 C C . GLY A 1 304 ? -15.208 -4.076 29.587 1.00 94.06 304 GLY A C 1
ATOM 2343 O O . GLY A 1 304 ? -14.435 -3.121 29.611 1.00 94.06 304 GLY A O 1
ATOM 2344 N N . LEU A 1 305 ? -16.508 -3.952 29.857 1.00 93.19 305 LEU A N 1
ATOM 2345 C CA . LEU A 1 305 ? -17.147 -2.704 30.282 1.00 93.19 305 LEU A CA 1
ATOM 2346 C C . LEU A 1 305 ? -17.826 -2.885 31.638 1.00 93.19 305 LEU A C 1
ATOM 2348 O O . LEU A 1 305 ? -18.416 -3.930 31.924 1.00 93.19 305 LEU A O 1
ATOM 2352 N N . ASP A 1 306 ? -17.750 -1.858 32.480 1.00 92.19 306 ASP A N 1
ATOM 2353 C CA . ASP A 1 306 ? -18.477 -1.830 33.743 1.00 92.19 306 ASP A CA 1
ATOM 2354 C C . ASP A 1 306 ? -19.921 -1.367 33.497 1.00 92.19 306 ASP A C 1
ATOM 2356 O O . ASP A 1 306 ? -20.176 -0.397 32.783 1.00 92.19 306 ASP A O 1
ATOM 2360 N N . VAL A 1 307 ? -20.880 -2.072 34.104 1.00 89.00 307 VAL A N 1
ATOM 2361 C CA . VAL A 1 307 ? -22.298 -1.701 34.055 1.00 89.00 307 VAL A CA 1
ATOM 2362 C C . VAL A 1 307 ? -22.620 -0.780 35.228 1.00 89.00 307 VAL A C 1
ATOM 2364 O O . VAL A 1 307 ? -22.549 -1.199 36.392 1.00 89.00 307 VAL A O 1
ATOM 2367 N N . GLY A 1 308 ? -23.065 0.438 34.918 1.00 78.00 308 GLY A N 1
ATOM 2368 C CA . GLY A 1 308 ? -23.543 1.416 35.895 1.00 78.00 308 GLY A CA 1
ATOM 2369 C C . GLY A 1 308 ? -22.699 2.687 35.980 1.00 78.00 308 GLY A C 1
ATOM 2370 O O . GLY A 1 308 ? -21.594 2.760 35.464 1.00 78.00 308 GLY A O 1
ATOM 2371 N N . VAL A 1 309 ? -23.249 3.672 36.689 1.00 61.31 309 VAL A N 1
ATOM 2372 C CA . VAL A 1 309 ? -22.637 4.982 36.952 1.00 61.31 309 VAL A CA 1
ATOM 2373 C C . VAL A 1 309 ? -22.049 4.937 38.364 1.00 61.31 309 VAL A C 1
ATOM 2375 O O . VAL A 1 309 ? -22.791 4.665 39.317 1.00 61.31 309 VAL A O 1
ATOM 2378 N N . GLU A 1 310 ? -20.748 5.181 38.552 1.00 53.25 310 GLU A N 1
ATOM 2379 C CA . GLU A 1 310 ? -20.274 5.500 39.910 1.00 53.25 310 GLU A CA 1
ATOM 2380 C C . GLU A 1 310 ? -20.796 6.886 40.306 1.00 53.25 310 GLU A C 1
ATOM 2382 O O . GLU A 1 310 ? -20.679 7.848 39.550 1.00 53.25 310 GLU A O 1
ATOM 2387 N N . GLN A 1 311 ? -21.388 6.965 41.500 1.00 45.31 311 GLN A N 1
ATOM 2388 C CA . GLN A 1 311 ? -21.703 8.228 42.174 1.00 45.31 311 GLN A CA 1
ATOM 2389 C C . GLN A 1 311 ? -20.475 8.786 42.888 1.00 45.31 311 GLN A C 1
ATOM 2391 O O . GLN A 1 311 ? -19.748 7.976 43.512 1.00 45.31 311 GLN A O 1
#

Foldseek 3Di:
DDKDKDKDWQVLVQVLVVVLQVPDWDWDWDWDDDDFKIKTWIKIWGWDDWGWFFAFQWIKIFFIKIFIPFTKIKMFGQDPKDKDDWDWDQDDPPPHIDIDDIDIARPDVRSDIDMDTCGPVWMKGKIFIKGKDKDKFQQPVDDPPDDQLNCVVVVRFIKIFIFIATPDMDMGTDLPLVVCLVSCLVVQLVVLQVRQVVDPCSCVVDHSVVVSVCCCVPVVCSVVVSVRVCCVQPPPCHPVVVSNVSSRVSSRVSRSDIAGAQHFPDFDDPVNCVVVVHPDGDRTDGWGWDDWDWTTHSTITMIMTDTDDDD

Radius of gyration: 32.69 Å; chains: 1; bounding box: 88×35×105 Å

Organism: NCBI:txid1227487

Secondary structure (DSSP, 8-state):
-EEEEEEEEHHHHHHHHHHHHHH-EEEEEEEE--TTEEEEEEEEEEEEEEEEEEETTEEEEEEEEEEEEEEEEEEEE----EEPPP-EEPPGGG---EEPPP-EE--SSSSEEEEEE-TTT-EEEEEEEEEEEEEEE--TT--TT--HHHHHHTT--EEEEEEEEEEEEEEEE--HHHHHHHHHHHHHHHHHHHHHHHSTTGGGT--HHHHHHHHHHHH-HHHHHHHHHHIIIIIIS-HHHHHHHHHHHHHHHH-SEEEEESEESS---HHHHHHTT-S-PPPP-EEPEEEEEEEE-SSEEEEEEEES---

pLDDT: mean 84.04, std 9.25, range [45.31, 95.81]

Sequence (311 aa):
MSQLTVAVSEDGLNEQLQAVQENVAVEIEGTFGEGGFEVAYELGVRLEEGTVELRPDRFDLDELDVVYDPVRFEVRFDIPELCTPSVCIPGFLGLGETCLPQICLFETDPDLSFVLDLGGIVESEVSALLAAHVEFFENPDRTPGMTDLDAYDDDVLDAWHVVIEPVTFDIDIVDLADTVGNALEKRLGDEIQSLIDAIPGASQVISAAAVFDFLRDTFDIFDDLQEAIHDEFETGASLGGTILFELAEQFARTKPITIPTPFPAAEDDPETAAEEGRDVVLVPVLLPLERPRVEVTDEELIVGLDVGVEQ